Protein AF-A0AA88H9R5-F1 (afdb_monomer_lite)

Organism: Artemia franciscana (NCBI:txid6661)

pLDDT: mean 78.96, std 13.92, range [44.75, 95.44]

Foldseek 3Di:
DVCLLVLLLVQQVVQVVVVAAQDDPPPADAPDPPQRQGGAAQDSQLLCLQQVLVLVLVVQVWAADDDSVVSVVVSVVSSVVSLVVCVNNSRYDPVNNVRSNVVNVVCNVVVNVVVVVVLVCLQEPPCNLVVLVVVLVVSLVPHDPSQDPVRSVVSNLVSVVVSVVSVVNSVCVVVVVDDDDPDDDHDYDDDDDPVRVVVVVVVVVVVVVVSVVVVVVVVVVVVVVVPD

Secondary structure (DSSP, 8-state):
-HHHHHHHHHHHHHHHHH-PPPPPSSSS--S--TTTTS--SS-HHHHHHHHHHHHHHHHHHTTEES-HHHHHHHHHHHHHHHHHHHHHTTSS-HHHHHHHHHHHHHHHHHHHHHHHHHHHHHHH-TTHHHHHHHHHHHHHHT--TTS-HHHHHHHHHHHHHHHHHHHHHHHHHHTTSS---SSPSPEE-PPPPHHHHHHHHHHHHHHHHHHHHHHHHHHHHHHHHHT-

Structure (mmCIF, N/CA/C/O backbone):
data_AF-A0AA88H9R5-F1
#
_entry.id   AF-A0AA88H9R5-F1
#
loop_
_atom_site.group_PDB
_atom_site.id
_atom_site.type_symbol
_atom_site.label_atom_id
_atom_site.label_alt_id
_atom_site.label_comp_id
_atom_site.label_asym_id
_atom_site.label_entity_id
_atom_site.label_seq_id
_atom_site.pdbx_PDB_ins_code
_atom_site.Cartn_x
_atom_site.Cartn_y
_atom_site.Cartn_z
_atom_site.occupancy
_atom_site.B_iso_or_equiv
_atom_site.auth_seq_id
_atom_site.auth_comp_id
_atom_site.auth_asym_id
_atom_site.auth_atom_id
_atom_site.pdbx_PDB_model_num
ATOM 1 N N . MET A 1 1 ? -2.870 -3.604 3.616 1.00 53.91 1 MET A N 1
ATOM 2 C CA . MET A 1 1 ? -1.791 -2.673 3.191 1.00 53.91 1 MET A CA 1
ATOM 3 C C . MET A 1 1 ? -0.405 -3.309 3.239 1.00 53.91 1 MET A C 1
ATOM 5 O O . MET A 1 1 ? 0.387 -3.060 2.340 1.00 53.91 1 MET A O 1
ATOM 9 N N . LEU A 1 2 ? -0.148 -4.200 4.202 1.00 57.03 2 LEU A N 1
ATOM 10 C CA . LEU A 1 2 ? 1.095 -4.972 4.304 1.00 57.03 2 LEU A CA 1
ATOM 11 C C . LEU A 1 2 ? 1.447 -5.772 3.030 1.00 57.03 2 LEU A C 1
ATOM 13 O O . LEU A 1 2 ? 2.602 -5.803 2.626 1.00 57.03 2 LEU A O 1
ATOM 17 N N . ASN A 1 3 ? 0.442 -6.330 2.339 1.00 57.81 3 ASN A N 1
ATOM 18 C CA . ASN A 1 3 ? 0.616 -7.027 1.054 1.00 57.81 3 ASN A CA 1
ATOM 19 C C . ASN A 1 3 ? 1.252 -6.179 -0.047 1.00 57.81 3 ASN A C 1
ATOM 21 O O . ASN A 1 3 ? 2.003 -6.699 -0.866 1.00 57.81 3 ASN A O 1
ATOM 25 N N . ILE A 1 4 ? 0.951 -4.880 -0.071 1.00 58.91 4 ILE A N 1
ATOM 26 C CA . ILE A 1 4 ? 1.512 -3.976 -1.073 1.00 58.91 4 ILE A CA 1
ATOM 27 C C . ILE A 1 4 ? 2.992 -3.780 -0.765 1.00 58.91 4 ILE A C 1
ATOM 29 O O . ILE A 1 4 ? 3.808 -4.000 -1.644 1.00 58.91 4 ILE A O 1
ATOM 33 N N . GLN A 1 5 ? 3.331 -3.470 0.490 1.00 60.00 5 GLN A N 1
ATOM 34 C CA . GLN A 1 5 ? 4.709 -3.248 0.933 1.00 60.00 5 GLN A CA 1
ATOM 35 C C . GLN A 1 5 ? 5.587 -4.501 0.770 1.00 60.00 5 GLN A C 1
ATOM 37 O O . GLN A 1 5 ? 6.689 -4.421 0.229 1.00 60.00 5 GLN A O 1
ATOM 42 N N . LEU A 1 6 ? 5.086 -5.672 1.175 1.00 61.59 6 LEU A N 1
ATOM 43 C CA . LEU A 1 6 ? 5.781 -6.950 1.001 1.00 61.59 6 LEU A CA 1
ATOM 44 C C . LEU A 1 6 ? 5.906 -7.327 -0.480 1.00 61.59 6 LEU A C 1
ATOM 46 O O . LEU A 1 6 ? 6.990 -7.693 -0.926 1.00 61.59 6 LEU A O 1
ATOM 50 N N . GLY A 1 7 ? 4.828 -7.194 -1.256 1.00 57.94 7 GLY A N 1
ATOM 51 C CA . GLY A 1 7 ? 4.810 -7.531 -2.678 1.00 57.94 7 GLY A CA 1
ATOM 52 C C . GLY A 1 7 ? 5.704 -6.623 -3.523 1.00 57.94 7 GLY A C 1
ATOM 53 O O . GLY A 1 7 ? 6.415 -7.114 -4.399 1.00 57.94 7 GLY A O 1
ATOM 54 N N . THR A 1 8 ? 5.730 -5.314 -3.255 1.00 61.25 8 THR A N 1
ATOM 55 C CA . THR A 1 8 ? 6.618 -4.383 -3.962 1.00 61.25 8 THR A CA 1
ATOM 56 C C . THR A 1 8 ? 8.073 -4.646 -3.629 1.00 61.25 8 THR A C 1
ATOM 58 O O . THR A 1 8 ? 8.879 -4.708 -4.550 1.00 61.25 8 THR A O 1
ATOM 61 N N . ASN A 1 9 ? 8.413 -4.853 -2.354 1.00 59.03 9 ASN A N 1
ATOM 62 C CA . ASN A 1 9 ? 9.798 -5.096 -1.954 1.00 59.03 9 ASN A CA 1
ATOM 63 C C . ASN A 1 9 ? 10.295 -6.450 -2.459 1.00 59.03 9 ASN A C 1
ATOM 65 O O . ASN A 1 9 ? 11.361 -6.513 -3.059 1.00 59.03 9 ASN A O 1
ATOM 69 N N . PHE A 1 10 ? 9.489 -7.507 -2.345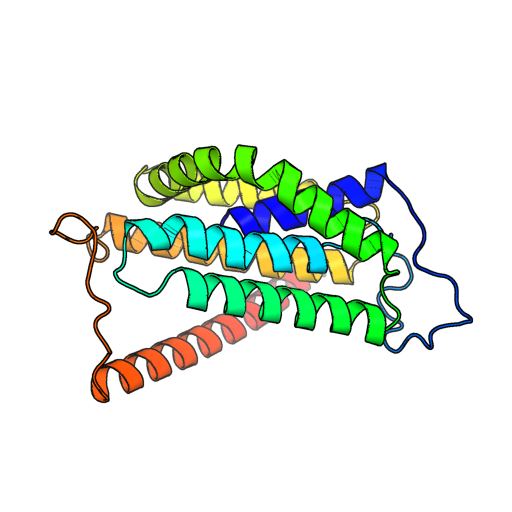 1.00 60.03 10 PHE A N 1
ATOM 70 C CA . PHE A 1 10 ? 9.831 -8.807 -2.918 1.00 60.03 10 PHE A CA 1
ATOM 71 C C . PHE A 1 10 ? 9.968 -8.745 -4.445 1.00 60.03 10 PHE A C 1
ATOM 73 O O . PHE A 1 10 ? 10.923 -9.275 -5.006 1.00 60.03 10 PHE A O 1
ATOM 80 N N . GLY A 1 11 ? 9.049 -8.056 -5.129 1.00 54.09 11 GLY A N 1
ATOM 81 C CA . GLY A 1 11 ? 9.120 -7.852 -6.574 1.00 54.09 11 GLY A CA 1
ATOM 82 C C . GLY A 1 11 ? 10.351 -7.052 -7.006 1.00 54.09 11 GLY A C 1
ATOM 83 O O . GLY A 1 11 ? 10.896 -7.332 -8.069 1.00 54.09 11 GLY A O 1
ATOM 84 N N . GLN A 1 12 ? 10.809 -6.096 -6.191 1.00 58.50 12 GLN A N 1
ATOM 85 C CA . GLN A 1 12 ? 12.049 -5.356 -6.428 1.00 58.50 12 GLN A CA 1
ATOM 86 C C . GLN A 1 12 ? 13.292 -6.221 -6.170 1.00 58.50 12 GLN A C 1
ATOM 88 O O . GLN A 1 12 ? 14.177 -6.253 -7.015 1.00 58.50 12 GLN A O 1
ATOM 93 N N . CYS A 1 13 ? 13.331 -7.015 -5.096 1.00 54.44 13 CYS A N 1
ATOM 94 C CA . CYS A 1 13 ? 14.421 -7.970 -4.867 1.00 54.44 13 CYS A CA 1
ATOM 95 C C . CYS A 1 13 ? 14.503 -9.033 -5.976 1.00 54.44 13 CYS A C 1
ATOM 97 O O . CYS A 1 13 ? 15.590 -9.429 -6.382 1.00 54.44 13 CYS A O 1
ATOM 99 N N . LEU A 1 14 ? 13.367 -9.487 -6.520 1.00 54.44 14 LEU A N 1
ATOM 100 C CA . LEU A 1 14 ? 13.375 -10.476 -7.600 1.00 54.44 14 LEU A CA 1
ATO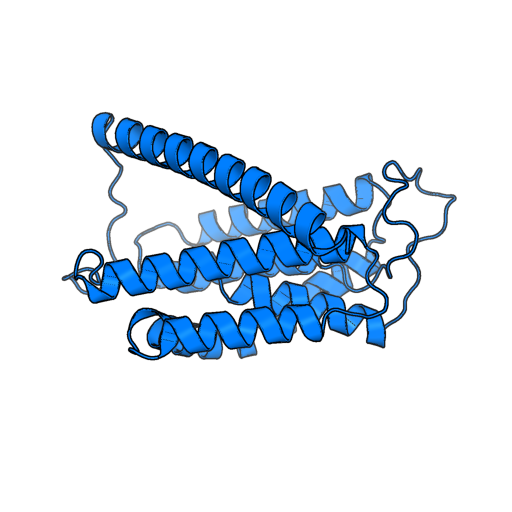M 101 C C . LEU A 1 14 ? 13.925 -9.902 -8.914 1.00 54.44 14 LEU A C 1
ATOM 103 O O . LEU A 1 14 ? 14.499 -10.648 -9.705 1.00 54.44 14 LEU A O 1
ATOM 107 N N . LYS A 1 15 ? 13.811 -8.588 -9.142 1.00 53.03 15 LYS A N 1
ATOM 108 C CA . LYS A 1 15 ? 14.464 -7.938 -10.287 1.00 53.03 15 LYS A CA 1
ATOM 109 C C . LYS A 1 15 ? 15.986 -8.041 -10.219 1.00 53.03 15 LYS A C 1
ATOM 111 O O . LYS A 1 15 ? 16.605 -8.227 -11.263 1.00 53.03 15 LYS A O 1
ATOM 116 N N . ASP A 1 16 ? 16.569 -7.988 -9.022 1.00 54.28 16 ASP A N 1
ATOM 117 C CA . ASP A 1 16 ? 18.017 -8.151 -8.824 1.00 54.28 16 ASP A CA 1
ATOM 118 C C . ASP A 1 16 ? 18.499 -9.568 -9.127 1.00 54.28 16 ASP A C 1
ATOM 120 O O . ASP A 1 16 ? 19.644 -9.756 -9.533 1.00 54.28 16 ASP A O 1
ATOM 124 N N . VAL A 1 17 ? 17.623 -10.560 -8.938 1.00 54.75 17 VAL A N 1
ATOM 125 C CA . VAL A 1 17 ? 17.898 -11.973 -9.231 1.00 54.75 17 VAL A CA 1
ATOM 126 C C . VAL A 1 17 ? 17.723 -12.268 -10.721 1.00 54.75 17 VAL A C 1
ATOM 128 O O . VAL A 1 17 ? 18.502 -13.011 -11.309 1.00 54.75 17 VAL A O 1
ATOM 131 N N . VAL A 1 18 ? 16.690 -11.692 -11.339 1.00 53.78 18 VAL A N 1
ATOM 132 C CA . VAL A 1 18 ? 16.286 -11.986 -12.722 1.00 53.78 18 VAL A CA 1
ATOM 133 C C . VAL A 1 18 ? 17.082 -11.173 -13.748 1.00 53.78 18 VAL A C 1
ATOM 135 O O . VAL A 1 18 ? 17.306 -11.656 -14.855 1.00 53.78 18 VAL A O 1
ATOM 138 N N . GLN A 1 19 ? 17.492 -9.948 -13.405 1.00 58.00 19 GLN A N 1
ATOM 139 C CA . GLN A 1 19 ? 18.377 -9.068 -14.186 1.00 58.00 19 GLN A CA 1
ATOM 140 C C . GLN A 1 19 ? 18.008 -8.889 -15.670 1.00 58.00 19 GLN A C 1
ATOM 142 O O . GLN A 1 19 ? 18.858 -8.610 -16.518 1.00 58.00 19 GLN A O 1
ATOM 147 N N . LEU A 1 20 ? 16.727 -9.031 -16.022 1.00 49.31 20 LEU A N 1
ATOM 148 C CA . LEU A 1 20 ? 16.307 -8.920 -17.416 1.00 49.31 20 LEU A CA 1
ATOM 149 C C . LEU A 1 20 ? 16.229 -7.448 -17.849 1.00 49.31 20 LEU A C 1
ATOM 151 O O . LEU A 1 20 ? 15.538 -6.643 -17.204 1.00 49.31 20 LEU A O 1
ATOM 155 N N . PRO A 1 21 ? 16.896 -7.078 -18.958 1.00 52.62 21 PRO A N 1
ATOM 156 C CA . PRO A 1 21 ? 16.873 -5.715 -19.462 1.00 52.62 21 PRO A CA 1
ATOM 157 C C . PRO A 1 21 ? 15.481 -5.363 -20.003 1.00 52.62 21 PRO A C 1
ATOM 159 O O . PRO A 1 21 ? 14.812 -6.188 -20.625 1.00 52.62 21 PRO A O 1
ATOM 162 N N . ARG A 1 22 ? 15.047 -4.111 -19.804 1.00 60.44 22 ARG A N 1
ATOM 163 C CA . ARG A 1 22 ? 13.788 -3.590 -20.370 1.00 60.44 22 ARG A CA 1
ATOM 164 C C . ARG A 1 22 ? 13.760 -3.718 -21.905 1.00 60.44 22 ARG A C 1
ATOM 166 O O . ARG A 1 22 ? 14.820 -3.629 -22.535 1.00 60.44 22 ARG A O 1
ATOM 173 N N . PRO A 1 23 ? 12.573 -3.857 -22.534 1.00 52.59 23 PRO A N 1
ATOM 174 C CA . PRO A 1 23 ? 12.445 -4.016 -23.986 1.00 52.59 23 PRO A CA 1
ATOM 175 C C . PRO A 1 23 ? 13.204 -2.928 -24.758 1.00 52.59 23 PRO A C 1
ATOM 177 O O . PRO A 1 23 ? 13.100 -1.740 -24.445 1.00 52.59 23 PRO A O 1
ATOM 180 N N . ARG A 1 24 ? 13.996 -3.338 -25.757 1.00 45.56 24 ARG A N 1
ATOM 181 C CA . ARG A 1 24 ? 14.884 -2.456 -26.534 1.00 45.56 24 ARG A CA 1
ATOM 182 C C . ARG A 1 24 ? 14.075 -1.430 -27.341 1.00 45.56 24 ARG A C 1
ATOM 184 O O . ARG A 1 24 ? 13.061 -1.772 -27.941 1.00 45.56 24 ARG A O 1
ATOM 191 N N . CYS A 1 25 ? 14.548 -0.185 -27.391 1.00 47.12 25 CYS A N 1
ATOM 192 C CA . CYS A 1 25 ? 14.138 0.753 -28.441 1.00 47.12 25 CYS A CA 1
ATOM 193 C C . CYS A 1 25 ? 15.065 0.563 -29.648 1.00 47.12 25 CYS A C 1
ATOM 195 O O . CYS A 1 25 ? 16.279 0.563 -29.423 1.00 47.12 25 CYS A O 1
ATOM 197 N N . PRO A 1 26 ? 14.549 0.429 -30.890 1.00 48.56 26 PRO A N 1
ATOM 198 C CA . PRO A 1 26 ? 13.145 0.532 -31.345 1.00 48.56 26 PRO A CA 1
ATOM 199 C C . PRO A 1 26 ? 12.424 -0.840 -31.383 1.00 48.56 26 PRO A C 1
ATOM 201 O O . PRO A 1 26 ? 13.060 -1.819 -31.778 1.00 48.56 26 PRO A O 1
ATOM 204 N N . PRO A 1 27 ? 11.155 -0.956 -30.900 1.00 49.94 27 PRO A N 1
ATOM 205 C CA . PRO A 1 27 ? 9.928 -0.524 -31.610 1.00 49.94 27 PRO A CA 1
ATOM 206 C C . PRO A 1 27 ? 8.860 0.238 -30.771 1.00 49.94 27 PRO A C 1
ATOM 208 O O . PRO A 1 27 ? 7.794 0.548 -31.294 1.00 49.94 27 PRO A O 1
ATOM 211 N N . ALA A 1 28 ? 9.113 0.578 -29.500 1.00 53.78 28 ALA A N 1
ATOM 212 C CA . ALA A 1 28 ? 8.232 1.434 -28.685 1.00 53.78 28 ALA A CA 1
ATOM 213 C C . ALA A 1 28 ? 8.951 2.742 -28.316 1.00 53.78 28 ALA A C 1
ATOM 215 O O . ALA A 1 28 ? 10.074 2.703 -27.811 1.00 53.78 28 ALA A O 1
ATOM 216 N N . ALA A 1 29 ? 8.339 3.902 -28.570 1.00 54.16 29 ALA A N 1
ATOM 217 C CA . ALA A 1 29 ? 8.897 5.190 -28.159 1.00 54.16 29 ALA A CA 1
ATOM 218 C C . ALA A 1 29 ? 8.763 5.349 -26.633 1.00 54.16 29 ALA A C 1
ATOM 220 O O . ALA A 1 29 ? 7.655 5.401 -26.104 1.00 54.16 29 ALA A O 1
ATOM 221 N N . ARG A 1 30 ? 9.890 5.405 -25.913 1.00 56.91 30 ARG A N 1
ATOM 222 C CA . ARG A 1 30 ? 9.902 5.574 -24.450 1.00 56.91 30 ARG A CA 1
ATOM 223 C C . ARG A 1 30 ? 9.560 7.013 -24.082 1.00 56.91 30 ARG A C 1
ATOM 225 O O . ARG A 1 30 ? 10.316 7.932 -24.394 1.00 56.91 30 ARG A O 1
ATOM 232 N N . LEU A 1 31 ? 8.451 7.189 -23.373 1.00 56.41 31 LEU A N 1
ATOM 233 C CA . LEU A 1 31 ? 7.983 8.504 -22.924 1.00 56.41 31 LEU A CA 1
ATOM 234 C C . LEU A 1 31 ? 8.630 8.949 -21.599 1.00 56.41 31 LEU A C 1
ATOM 236 O O . LEU A 1 31 ? 8.702 10.146 -21.336 1.00 56.41 31 LEU A O 1
ATOM 240 N N . LEU A 1 32 ? 9.157 8.018 -20.788 1.00 52.91 32 LEU A N 1
ATOM 241 C CA . LEU A 1 32 ? 9.781 8.311 -19.492 1.00 52.91 32 LEU A CA 1
ATOM 242 C C . LEU A 1 32 ? 11.284 7.970 -19.510 1.00 52.91 32 LEU A C 1
ATOM 244 O O . LEU A 1 32 ? 11.669 6.803 -19.514 1.00 52.91 32 LEU A O 1
ATOM 248 N N . LYS A 1 33 ? 12.146 8.997 -19.543 1.00 52.84 33 LYS A N 1
ATOM 249 C CA . LYS A 1 33 ? 13.615 8.849 -19.649 1.00 52.84 33 LYS A CA 1
ATOM 250 C C . LYS A 1 33 ? 14.331 8.614 -18.309 1.00 52.84 33 LYS A C 1
ATOM 252 O O . LYS A 1 33 ? 15.493 8.236 -18.311 1.00 52.84 33 LYS A O 1
ATOM 257 N N . THR A 1 34 ? 13.668 8.828 -17.175 1.00 49.44 34 THR A N 1
ATOM 258 C CA . THR A 1 34 ? 14.288 8.846 -15.834 1.00 49.44 34 THR A CA 1
ATOM 259 C C . THR A 1 34 ? 14.443 7.475 -15.166 1.00 49.44 34 THR A C 1
ATOM 261 O O . THR A 1 34 ? 15.068 7.391 -14.119 1.00 49.44 34 THR A O 1
ATOM 264 N N . GLN A 1 35 ? 13.905 6.398 -15.749 1.00 50.88 35 GLN A N 1
ATOM 265 C CA . GLN A 1 35 ? 13.921 5.038 -15.170 1.00 50.88 35 GLN A CA 1
ATOM 266 C C . GLN A 1 35 ? 14.657 4.015 -16.061 1.00 50.88 35 GLN A C 1
ATOM 268 O O . GLN A 1 35 ? 14.315 2.833 -16.091 1.00 50.88 35 GLN A O 1
ATOM 273 N N . VAL A 1 36 ? 15.633 4.478 -16.847 1.00 50.94 36 VAL A N 1
ATOM 274 C CA . VAL A 1 36 ? 16.294 3.696 -17.912 1.00 50.94 36 VAL A CA 1
ATOM 275 C C . VAL A 1 36 ? 17.194 2.575 -17.378 1.00 50.94 36 VAL A C 1
ATOM 277 O O . VAL A 1 36 ? 17.389 1.590 -18.087 1.00 50.94 36 VAL A O 1
ATOM 280 N N . GLU A 1 37 ? 17.689 2.692 -16.147 1.00 51.03 37 GLU A N 1
ATOM 281 C CA . GLU A 1 37 ? 18.697 1.780 -15.583 1.00 51.03 37 GLU A CA 1
ATOM 282 C C . GLU A 1 37 ? 18.117 0.633 -14.737 1.00 51.03 37 GLU A C 1
ATOM 284 O O . GLU A 1 37 ? 18.846 -0.272 -14.351 1.00 51.03 37 GLU A O 1
ATOM 289 N N . GLU A 1 38 ? 16.804 0.618 -14.478 1.00 55.34 38 GLU A N 1
ATOM 290 C CA . GLU A 1 38 ? 16.176 -0.414 -13.639 1.00 55.34 38 GLU A CA 1
ATOM 291 C C . GLU A 1 38 ? 15.677 -1.605 -14.478 1.00 55.34 38 GLU A C 1
ATOM 293 O O . GLU A 1 38 ? 15.040 -1.413 -15.524 1.00 55.34 38 GLU A O 1
ATOM 298 N N . TYR A 1 39 ? 15.899 -2.835 -13.999 1.00 55.28 39 TYR A N 1
ATOM 299 C CA . TYR A 1 39 ? 15.477 -4.074 -14.667 1.00 55.28 39 TYR A CA 1
ATOM 300 C C . TYR A 1 39 ? 13.959 -4.138 -14.931 1.00 55.28 39 TYR A C 1
ATOM 302 O O . TYR A 1 39 ? 13.130 -3.591 -14.195 1.00 55.28 39 TYR A O 1
ATOM 310 N N . GLY A 1 40 ? 13.580 -4.798 -16.030 1.00 56.12 40 GLY A N 1
ATOM 311 C CA . GLY A 1 40 ? 12.206 -4.811 -16.544 1.00 56.12 40 GLY A CA 1
ATOM 312 C C . GLY A 1 40 ? 11.303 -5.893 -15.954 1.00 56.12 40 GLY A C 1
ATOM 313 O O . GLY A 1 40 ? 10.090 -5.683 -15.865 1.00 56.12 40 GLY A O 1
ATOM 314 N N . MET A 1 41 ? 11.872 -7.024 -15.531 1.00 49.16 41 MET A N 1
ATOM 315 C CA . MET A 1 41 ? 11.121 -8.204 -15.096 1.00 49.16 41 MET A CA 1
ATOM 316 C C . MET A 1 41 ? 11.443 -8.573 -13.641 1.00 49.16 41 MET A C 1
ATOM 318 O O . MET A 1 41 ? 12.622 -8.628 -13.300 1.00 49.16 41 MET A O 1
ATOM 322 N N . PRO A 1 42 ? 10.435 -8.897 -12.807 1.00 57.62 42 PRO A N 1
ATOM 323 C CA . PRO A 1 42 ? 8.990 -8.822 -13.065 1.00 57.62 42 PRO A CA 1
ATOM 324 C C . PRO A 1 42 ? 8.446 -7.384 -13.009 1.00 57.62 42 PRO A C 1
ATOM 326 O O . PRO A 1 42 ? 8.979 -6.513 -12.315 1.00 57.62 42 PRO A O 1
ATOM 329 N N . SER A 1 43 ? 7.330 -7.125 -13.700 1.00 65.50 43 SER A N 1
ATOM 330 C CA . SER A 1 43 ? 6.641 -5.841 -13.556 1.00 65.50 43 SER A CA 1
ATOM 331 C C . SER A 1 43 ? 5.994 -5.727 -12.171 1.00 65.50 43 SER A C 1
ATOM 333 O O . SER A 1 43 ? 4.954 -6.329 -11.905 1.00 65.50 43 SER A O 1
ATOM 335 N N . THR A 1 44 ? 6.575 -4.900 -11.297 1.00 71.19 44 THR A N 1
ATOM 336 C CA . THR A 1 44 ? 6.012 -4.590 -9.969 1.00 71.19 44 THR A CA 1
ATOM 337 C C . THR A 1 44 ? 4.632 -3.940 -10.065 1.00 71.19 44 THR A C 1
ATOM 339 O O . THR A 1 44 ? 3.783 -4.176 -9.213 1.00 71.19 44 THR A O 1
ATOM 342 N N . HIS A 1 45 ? 4.369 -3.182 -11.134 1.00 80.62 45 HIS A N 1
ATOM 343 C CA . HIS A 1 45 ? 3.056 -2.587 -11.386 1.00 80.62 45 HIS A CA 1
ATOM 344 C C . HIS A 1 45 ? 2.010 -3.650 -11.731 1.00 80.62 45 HIS A C 1
ATOM 346 O O . HIS A 1 45 ? 0.911 -3.592 -11.196 1.00 80.62 45 HIS A O 1
ATOM 352 N N . ALA A 1 46 ? 2.347 -4.630 -12.578 1.00 80.06 46 ALA A N 1
ATOM 353 C CA . ALA A 1 46 ? 1.439 -5.735 -12.894 1.00 80.06 46 ALA A CA 1
ATOM 354 C C . ALA A 1 46 ? 1.191 -6.628 -11.667 1.00 80.06 46 ALA A C 1
ATOM 356 O O . ALA A 1 46 ? 0.053 -7.013 -11.407 1.00 80.06 46 ALA A O 1
ATOM 357 N N . LEU A 1 47 ? 2.234 -6.884 -10.866 1.00 83.00 47 LEU A N 1
ATOM 358 C CA . LEU A 1 47 ? 2.114 -7.620 -9.609 1.00 83.00 47 LEU A CA 1
ATOM 359 C C . LEU A 1 47 ? 1.155 -6.920 -8.636 1.00 83.00 47 LEU A C 1
ATOM 361 O O . LEU A 1 47 ? 0.198 -7.538 -8.180 1.00 83.00 47 LEU A O 1
ATOM 365 N N . VAL A 1 48 ? 1.354 -5.628 -8.355 1.00 82.69 48 VAL A N 1
ATOM 366 C CA . VAL A 1 48 ? 0.462 -4.849 -7.473 1.00 82.69 48 VAL A CA 1
ATOM 367 C C . VAL A 1 48 ? -0.951 -4.747 -8.056 1.00 82.69 48 VAL A C 1
ATOM 369 O O . VAL A 1 48 ? -1.932 -4.883 -7.326 1.00 82.69 48 VAL A O 1
ATOM 372 N N . ALA A 1 49 ? -1.077 -4.563 -9.373 1.00 86.12 49 ALA A N 1
ATOM 373 C CA . ALA A 1 49 ? -2.367 -4.476 -10.052 1.00 86.12 49 ALA A CA 1
ATOM 374 C C . ALA A 1 49 ? -3.189 -5.767 -9.963 1.00 86.12 49 ALA A C 1
ATOM 376 O O . ALA A 1 49 ? -4.412 -5.692 -10.021 1.00 86.12 49 ALA A O 1
ATOM 377 N N . ALA A 1 50 ? -2.542 -6.927 -9.831 1.00 86.88 50 ALA A N 1
ATOM 378 C CA . ALA A 1 50 ? -3.208 -8.207 -9.609 1.00 86.88 50 ALA A CA 1
ATOM 379 C C . ALA A 1 50 ? -3.447 -8.489 -8.114 1.00 86.88 50 ALA A C 1
ATOM 381 O O . ALA A 1 50 ? -4.548 -8.884 -7.730 1.00 86.88 50 ALA A O 1
ATOM 382 N N . THR A 1 51 ? -2.451 -8.261 -7.249 1.00 85.06 51 THR A N 1
ATOM 383 C CA . THR A 1 51 ? -2.546 -8.606 -5.820 1.00 85.06 51 THR A CA 1
ATOM 384 C C . THR A 1 51 ? -3.534 -7.735 -5.054 1.00 85.06 51 THR A C 1
ATOM 386 O O . THR A 1 51 ? -4.256 -8.260 -4.207 1.00 85.06 51 THR A O 1
ATOM 389 N N . VAL A 1 52 ? -3.617 -6.432 -5.340 1.00 87.31 52 VAL A N 1
ATOM 390 C CA . VAL A 1 52 ? -4.515 -5.504 -4.630 1.00 87.31 52 VAL A CA 1
ATOM 391 C C . VAL A 1 52 ? -5.993 -5.874 -4.794 1.00 87.31 52 VAL A C 1
ATOM 393 O O . VAL A 1 52 ? -6.630 -6.143 -3.772 1.00 87.31 52 VAL A O 1
ATOM 396 N N . PRO A 1 53 ? -6.565 -5.937 -6.014 1.00 89.38 53 PRO A N 1
ATOM 397 C CA . PRO A 1 53 ? -7.973 -6.290 -6.175 1.00 89.38 53 PRO A CA 1
ATOM 398 C C . PRO A 1 53 ? -8.276 -7.714 -5.694 1.00 89.38 53 PRO A C 1
ATOM 400 O O . PRO A 1 53 ? -9.322 -7.926 -5.087 1.00 89.38 53 PRO A O 1
ATOM 403 N N . ALA A 1 54 ? -7.356 -8.670 -5.881 1.00 88.38 54 ALA A N 1
ATOM 404 C CA . ALA A 1 54 ? -7.522 -10.035 -5.378 1.00 88.38 54 ALA A CA 1
ATOM 405 C C . ALA A 1 54 ? -7.595 -10.085 -3.842 1.00 88.38 54 ALA A C 1
ATOM 407 O O . ALA A 1 54 ? -8.472 -10.739 -3.283 1.00 88.38 54 ALA A O 1
ATOM 408 N N . THR A 1 55 ? -6.720 -9.342 -3.158 1.00 85.62 55 THR A N 1
ATOM 409 C CA . THR A 1 55 ? -6.706 -9.243 -1.691 1.00 85.62 55 THR A CA 1
ATOM 410 C C . THR A 1 55 ? -7.979 -8.576 -1.165 1.00 85.62 55 THR A C 1
ATOM 412 O O . THR A 1 55 ? -8.565 -9.046 -0.192 1.00 85.62 55 THR A O 1
ATOM 415 N N . ILE A 1 56 ? -8.431 -7.493 -1.812 1.00 88.38 56 ILE A N 1
ATOM 416 C CA . ILE A 1 56 ? -9.678 -6.808 -1.442 1.00 88.38 56 ILE A CA 1
ATOM 417 C C . ILE A 1 56 ? -10.857 -7.769 -1.578 1.00 88.38 56 ILE A C 1
ATOM 419 O O . ILE A 1 56 ? -11.636 -7.905 -0.637 1.00 88.38 56 ILE A O 1
ATOM 423 N N . LEU A 1 57 ? -10.973 -8.458 -2.715 1.00 90.44 57 LEU A N 1
ATOM 424 C CA . LEU A 1 57 ? -12.045 -9.417 -2.964 1.00 90.44 57 LEU A CA 1
ATOM 425 C C . LEU A 1 57 ? -12.043 -10.535 -1.914 1.00 90.44 57 LEU A C 1
ATOM 427 O O . LEU A 1 57 ? -13.081 -10.810 -1.320 1.00 90.44 57 LEU A O 1
ATOM 431 N N . PHE A 1 58 ? -10.876 -11.115 -1.618 1.00 88.75 58 PHE A N 1
ATOM 432 C CA . PHE A 1 58 ? -10.733 -12.175 -0.620 1.00 88.75 58 PHE A CA 1
ATOM 433 C C . PHE A 1 58 ? -11.217 -11.725 0.769 1.00 88.75 58 PHE A C 1
ATOM 435 O O . PHE A 1 58 ? -12.128 -12.337 1.323 1.00 88.75 58 PHE A O 1
ATOM 442 N N . PHE A 1 59 ? -10.712 -10.602 1.294 1.00 86.12 59 PHE A N 1
ATOM 443 C CA . PHE A 1 59 ? -11.047 -10.146 2.652 1.00 86.12 59 PHE A CA 1
ATOM 444 C C . PHE A 1 59 ? -12.436 -9.527 2.814 1.00 86.12 59 PHE A C 1
ATOM 446 O O . PHE A 1 59 ? -12.908 -9.390 3.946 1.00 86.12 59 PHE A O 1
ATOM 453 N N . THR A 1 60 ? -13.085 -9.130 1.719 1.00 88.25 60 THR A N 1
ATOM 454 C CA . THR A 1 60 ? -14.426 -8.529 1.765 1.00 88.25 60 THR A CA 1
ATOM 455 C C . THR A 1 60 ? -15.533 -9.515 1.407 1.00 88.25 60 THR A C 1
ATOM 457 O O . THR A 1 60 ? -16.637 -9.350 1.915 1.00 88.25 60 THR A O 1
ATOM 460 N N . SER A 1 61 ? -15.255 -10.550 0.606 1.00 87.69 61 SER A N 1
ATOM 461 C CA . SER A 1 61 ? -16.262 -11.510 0.115 1.00 87.69 61 SER A CA 1
ATOM 462 C C . SER A 1 61 ? -17.047 -12.222 1.221 1.00 87.69 61 SER A C 1
ATOM 464 O O . SER A 1 61 ? -18.243 -12.443 1.072 1.00 87.69 61 SER A O 1
ATOM 466 N N . HIS A 1 62 ? -16.393 -12.533 2.343 1.00 85.00 62 HIS A N 1
ATOM 467 C CA . HIS A 1 62 ? -17.022 -13.170 3.505 1.00 85.00 62 HIS A CA 1
ATOM 468 C C . HIS A 1 62 ? -17.471 -12.176 4.586 1.00 85.00 62 HIS A C 1
ATOM 470 O O . HIS A 1 62 ? -18.094 -12.581 5.562 1.00 85.00 62 HIS A O 1
ATOM 476 N N . ARG A 1 63 ? -17.145 -10.882 4.442 1.00 84.81 63 ARG A N 1
ATOM 477 C CA . ARG A 1 63 ? -17.427 -9.850 5.455 1.00 84.81 63 ARG A CA 1
ATOM 478 C C . ARG A 1 63 ? -18.537 -8.886 5.075 1.00 84.81 63 ARG A C 1
ATOM 480 O O . ARG A 1 63 ? -19.155 -8.334 5.976 1.00 84.81 63 ARG A O 1
ATOM 487 N N . TYR A 1 64 ? -18.783 -8.668 3.788 1.00 87.38 64 TYR A N 1
ATOM 488 C CA . TYR A 1 64 ? -19.771 -7.704 3.315 1.00 87.38 64 TYR A CA 1
ATOM 489 C C . TYR A 1 64 ? -20.704 -8.318 2.282 1.00 87.38 64 TYR A C 1
ATOM 491 O O . TYR A 1 64 ? -20.278 -9.076 1.412 1.00 87.38 64 TYR A O 1
ATOM 499 N N . GLU A 1 65 ? -21.971 -7.927 2.334 1.00 88.12 65 GLU A N 1
ATOM 500 C CA . GLU A 1 65 ? -22.968 -8.343 1.353 1.00 88.12 65 GLU A CA 1
ATOM 501 C C . GLU A 1 65 ? -22.850 -7.504 0.075 1.00 88.12 65 GLU A C 1
ATOM 503 O O . GLU A 1 65 ? -23.258 -6.343 0.020 1.00 88.12 65 GLU A O 1
ATOM 508 N N . TYR A 1 66 ? -22.281 -8.088 -0.980 1.00 88.88 66 TYR A N 1
ATOM 509 C CA . TYR A 1 66 ? -22.277 -7.504 -2.320 1.00 88.88 66 TYR A CA 1
ATOM 510 C C . TYR A 1 66 ? -22.155 -8.580 -3.404 1.00 88.88 66 TYR A C 1
ATOM 512 O O . TYR A 1 66 ? -21.853 -9.747 -3.156 1.00 88.88 66 TYR A O 1
ATOM 520 N N . ARG A 1 67 ? -22.392 -8.183 -4.658 1.00 91.38 67 ARG A N 1
ATOM 521 C CA . ARG A 1 67 ? -22.281 -9.079 -5.817 1.00 91.38 67 ARG A CA 1
ATOM 522 C C . ARG A 1 67 ? -20.807 -9.350 -6.132 1.00 91.38 67 ARG A C 1
ATOM 524 O O . ARG A 1 67 ? -20.189 -8.591 -6.876 1.00 91.38 67 ARG A O 1
ATOM 531 N N . VAL A 1 68 ? -20.261 -10.442 -5.596 1.00 91.06 68 VAL A N 1
ATOM 532 C CA . VAL A 1 68 ? -18.843 -10.841 -5.738 1.00 91.06 68 VAL A CA 1
ATOM 533 C C . VAL A 1 68 ? -18.372 -10.842 -7.197 1.00 91.06 68 VAL A C 1
ATOM 535 O O . VAL A 1 68 ? -17.286 -10.351 -7.497 1.00 91.06 68 VAL A O 1
ATOM 538 N N . TRP A 1 69 ? -19.207 -11.308 -8.131 1.00 92.12 69 TRP A N 1
ATOM 539 C CA . TRP A 1 69 ? -18.864 -11.325 -9.557 1.00 92.12 69 TRP A CA 1
ATOM 540 C C . TRP A 1 69 ? -18.636 -9.919 -10.138 1.00 92.12 69 TRP A C 1
ATOM 542 O O . TRP A 1 69 ? -17.763 -9.745 -10.984 1.00 92.12 69 TRP A O 1
ATOM 552 N N . VAL A 1 70 ? -19.371 -8.901 -9.667 1.00 92.81 70 VAL A N 1
ATOM 553 C CA . VAL A 1 70 ? -19.195 -7.509 -10.115 1.00 92.81 70 VAL A CA 1
ATOM 554 C C . VAL A 1 70 ? -17.833 -6.998 -9.662 1.00 92.81 70 VAL A C 1
ATOM 556 O O . VAL A 1 70 ? -17.083 -6.446 -10.463 1.00 92.81 70 VAL A O 1
ATOM 559 N N . ALA A 1 71 ? -17.482 -7.232 -8.395 1.00 91.31 71 ALA A N 1
ATOM 560 C CA . ALA A 1 71 ? -16.180 -6.851 -7.856 1.00 91.31 71 ALA A CA 1
ATOM 561 C C . ALA A 1 71 ? -15.027 -7.572 -8.572 1.00 91.31 71 ALA A C 1
ATOM 563 O O . ALA A 1 71 ? -13.999 -6.959 -8.848 1.00 91.31 71 ALA A O 1
ATOM 564 N N . PHE A 1 72 ? -15.216 -8.842 -8.939 1.00 92.88 72 PHE A N 1
ATOM 565 C CA . PHE A 1 72 ? -14.249 -9.600 -9.731 1.00 92.88 72 PHE A CA 1
ATOM 566 C C . PHE A 1 72 ? -14.023 -8.981 -11.120 1.00 92.88 72 PHE A C 1
ATOM 568 O O . PHE A 1 72 ? -12.878 -8.748 -11.507 1.00 92.88 72 PHE A O 1
ATOM 575 N N . VAL A 1 73 ? -15.095 -8.636 -11.845 1.00 94.94 73 VAL A N 1
ATOM 576 C CA . VAL A 1 73 ? -14.998 -7.966 -13.156 1.00 94.94 73 VAL A CA 1
ATOM 577 C C . VAL A 1 73 ? -14.303 -6.608 -13.033 1.00 94.94 73 VAL A C 1
ATOM 579 O O . VAL A 1 73 ? -13.413 -6.304 -13.827 1.00 94.94 73 VAL A O 1
ATOM 582 N N . ILE A 1 74 ? -14.647 -5.812 -12.016 1.00 94.06 74 ILE A N 1
ATOM 583 C CA . ILE A 1 74 ? -13.978 -4.531 -11.739 1.00 94.06 74 ILE A CA 1
ATOM 584 C C . ILE A 1 74 ? -12.482 -4.748 -11.473 1.00 94.06 74 ILE A C 1
ATOM 586 O O . ILE A 1 74 ? -11.655 -4.015 -12.012 1.00 94.06 74 ILE A O 1
ATOM 590 N N . GLY A 1 75 ? -12.123 -5.772 -10.695 1.00 92.50 75 GLY A N 1
ATOM 591 C CA . GLY A 1 75 ? -10.732 -6.133 -10.422 1.00 92.50 75 GLY A CA 1
ATOM 592 C C . GLY A 1 75 ? -9.947 -6.499 -11.686 1.00 92.50 75 GLY A C 1
ATOM 593 O O . GLY A 1 75 ? -8.813 -6.050 -11.856 1.00 92.50 75 GLY A O 1
ATOM 594 N N . ILE A 1 76 ? -10.561 -7.245 -12.610 1.00 92.50 76 ILE A N 1
ATOM 595 C CA . ILE A 1 76 ? -9.958 -7.564 -13.914 1.00 92.50 76 ILE A CA 1
ATOM 596 C C . ILE A 1 76 ? -9.757 -6.297 -14.747 1.00 92.50 76 ILE A C 1
ATOM 598 O O . ILE A 1 76 ? -8.668 -6.089 -15.279 1.00 92.50 76 ILE A O 1
ATOM 602 N N . LEU A 1 77 ? -10.775 -5.438 -14.848 1.00 93.88 77 LEU A N 1
ATOM 603 C CA . LEU A 1 77 ? -10.693 -4.191 -15.615 1.00 93.88 77 LEU A CA 1
ATOM 604 C C . LEU A 1 77 ? -9.611 -3.256 -15.061 1.00 93.88 77 LEU A C 1
ATOM 606 O O . LEU A 1 77 ? -8.835 -2.690 -15.831 1.00 93.88 77 LEU A O 1
ATOM 610 N N . TRP A 1 78 ? -9.509 -3.149 -13.735 1.00 91.88 78 TRP A N 1
ATOM 611 C CA . TRP A 1 78 ? -8.441 -2.422 -13.051 1.00 91.88 78 TRP A CA 1
ATOM 612 C C . TRP A 1 78 ? -7.062 -2.969 -13.432 1.00 91.88 78 TRP A C 1
ATOM 614 O O . TRP A 1 78 ? -6.185 -2.216 -13.862 1.00 91.88 78 TRP A O 1
ATOM 624 N N . CYS A 1 79 ? -6.871 -4.287 -13.304 1.00 91.25 79 CYS A N 1
ATOM 625 C CA . CYS A 1 79 ? -5.604 -4.939 -13.622 1.00 91.25 79 CYS A CA 1
ATOM 626 C C . CYS A 1 79 ? -5.220 -4.720 -15.092 1.00 91.25 79 CYS A C 1
ATOM 628 O O . CYS A 1 79 ? -4.087 -4.332 -15.392 1.00 91.25 79 CYS A O 1
ATOM 630 N N . PHE A 1 80 ? -6.186 -4.879 -15.997 1.00 91.06 80 PHE A N 1
ATOM 631 C CA . PHE A 1 80 ? -6.013 -4.669 -17.428 1.00 91.06 80 PHE A CA 1
ATOM 632 C C . PHE A 1 80 ? -5.603 -3.227 -17.760 1.00 91.06 80 PHE A C 1
ATOM 634 O O . PHE A 1 80 ? -4.625 -3.029 -18.480 1.00 91.06 80 PHE A O 1
ATOM 641 N N . MET A 1 81 ? -6.281 -2.221 -17.197 1.00 90.75 81 MET A N 1
ATOM 642 C CA . MET A 1 81 ? -5.954 -0.805 -17.412 1.00 90.75 81 MET A CA 1
ATOM 643 C C . MET A 1 81 ? -4.536 -0.456 -16.952 1.00 90.75 81 MET A C 1
ATOM 645 O O . MET A 1 81 ? -3.794 0.208 -17.682 1.00 90.75 81 MET A O 1
ATOM 649 N N . ILE A 1 82 ? -4.111 -0.948 -15.783 1.00 88.31 82 ILE A N 1
ATOM 650 C CA . ILE A 1 82 ? -2.741 -0.715 -15.309 1.00 88.31 82 ILE A CA 1
ATOM 651 C C . ILE A 1 82 ? -1.732 -1.414 -16.219 1.00 88.31 82 ILE A C 1
ATOM 653 O O . ILE A 1 82 ? -0.761 -0.782 -16.634 1.00 88.31 82 ILE A O 1
ATOM 657 N N . CYS A 1 83 ? -1.951 -2.677 -16.584 1.00 87.94 83 CYS A N 1
ATOM 658 C CA . CYS A 1 83 ? -1.044 -3.404 -17.474 1.00 87.94 83 CYS A CA 1
ATOM 659 C C . CYS A 1 83 ? -0.912 -2.721 -18.843 1.00 87.94 83 CYS A C 1
ATOM 661 O O . CYS A 1 83 ? 0.204 -2.539 -19.337 1.00 87.94 83 CYS A O 1
ATOM 663 N N . LEU A 1 84 ? -2.029 -2.260 -19.414 1.00 87.56 84 LEU A N 1
ATOM 664 C CA . LEU A 1 84 ? -2.046 -1.533 -20.679 1.00 87.56 84 LEU A CA 1
ATOM 665 C C . LEU A 1 84 ? -1.247 -0.229 -20.592 1.00 87.56 84 LEU A C 1
ATOM 667 O O . LEU A 1 84 ? -0.482 0.067 -21.505 1.00 87.56 84 LEU A O 1
ATOM 671 N N . SER A 1 85 ? -1.332 0.503 -19.475 1.00 86.12 85 SER A N 1
ATOM 672 C CA . SER A 1 85 ? -0.539 1.724 -19.268 1.00 86.12 85 SER A CA 1
ATOM 673 C C . SER A 1 85 ? 0.974 1.467 -19.338 1.00 86.12 85 SER A C 1
ATOM 675 O O . SER A 1 85 ? 1.721 2.275 -19.890 1.00 86.12 85 SER A O 1
ATOM 677 N N . ARG A 1 86 ? 1.442 0.311 -18.840 1.00 82.31 86 ARG A N 1
ATOM 678 C CA . ARG A 1 86 ? 2.869 -0.054 -18.824 1.00 82.31 86 ARG A CA 1
ATOM 679 C C . ARG A 1 86 ? 3.394 -0.413 -20.209 1.00 82.31 86 ARG A C 1
ATOM 681 O O . ARG A 1 86 ? 4.531 -0.060 -20.529 1.00 82.31 86 ARG A O 1
ATOM 688 N N . ILE A 1 87 ? 2.560 -1.078 -21.006 1.00 82.38 87 ILE A N 1
ATOM 689 C CA . ILE A 1 87 ? 2.841 -1.392 -22.410 1.00 82.38 87 ILE A CA 1
ATOM 690 C C . ILE A 1 87 ? 2.822 -0.100 -23.236 1.00 82.38 87 ILE A C 1
ATOM 692 O O . ILE A 1 87 ? 3.764 0.165 -23.977 1.00 82.38 87 ILE A O 1
ATOM 696 N N . TYR A 1 88 ? 1.800 0.741 -23.047 1.00 81.69 88 TYR A N 1
ATOM 697 C CA . TYR A 1 88 ? 1.632 2.012 -23.755 1.00 81.69 88 TYR A CA 1
ATOM 698 C C . TYR A 1 88 ? 2.808 2.972 -23.535 1.00 81.69 88 TYR A C 1
ATOM 700 O O . TYR A 1 88 ? 3.302 3.575 -24.481 1.00 81.69 88 TYR A O 1
ATOM 708 N N . MET A 1 89 ? 3.316 3.074 -22.303 1.00 75.62 89 MET A N 1
ATOM 709 C CA . MET A 1 89 ? 4.491 3.900 -21.992 1.00 75.62 89 MET A CA 1
ATOM 710 C C . MET A 1 89 ? 5.820 3.308 -22.507 1.00 75.62 89 MET A C 1
ATOM 712 O O . MET A 1 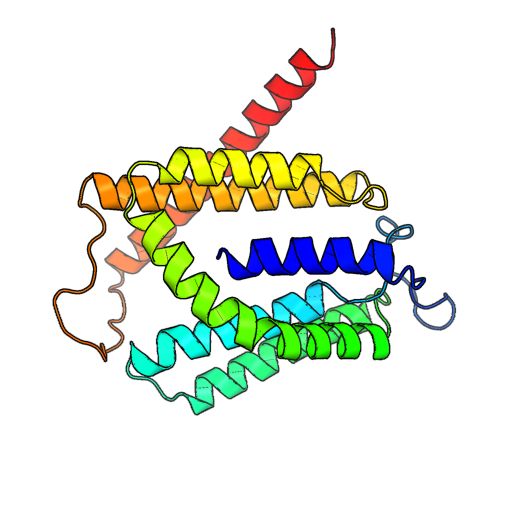89 ? 6.868 3.935 -22.337 1.00 75.62 89 MET A O 1
ATOM 716 N N . GLY A 1 90 ? 5.806 2.104 -23.093 1.00 69.75 90 GLY A N 1
ATOM 717 C CA . GLY A 1 90 ? 7.001 1.404 -23.573 1.00 69.75 90 GLY A CA 1
ATOM 718 C C . GLY A 1 90 ? 7.935 0.939 -22.451 1.00 69.75 90 GLY A C 1
ATOM 719 O O . GLY A 1 90 ? 9.121 0.719 -22.692 1.00 69.75 90 GLY A O 1
ATOM 720 N N . MET A 1 91 ? 7.426 0.826 -21.218 1.00 71.12 91 MET A N 1
ATOM 721 C CA . MET A 1 91 ? 8.235 0.543 -20.025 1.00 71.12 91 MET A CA 1
ATOM 722 C C . MET A 1 91 ? 8.403 -0.954 -19.751 1.00 71.12 91 MET A C 1
ATOM 724 O O . MET A 1 91 ? 9.364 -1.333 -19.079 1.00 71.12 91 MET A O 1
ATOM 728 N N . HIS A 1 92 ? 7.474 -1.783 -20.233 1.00 76.50 92 HIS A N 1
ATOM 729 C CA . HIS A 1 92 ? 7.456 -3.232 -20.037 1.00 76.50 92 HIS A CA 1
ATOM 730 C C . HIS A 1 92 ? 6.977 -3.947 -21.302 1.00 76.50 92 HIS A C 1
ATOM 732 O O . HIS A 1 92 ? 6.101 -3.450 -22.012 1.00 76.50 92 HIS A O 1
ATOM 738 N N . SER A 1 93 ? 7.545 -5.119 -21.570 1.00 79.44 93 SER A N 1
ATOM 739 C CA . SER A 1 93 ? 7.060 -6.041 -22.593 1.00 79.44 93 SER A CA 1
ATOM 740 C C . SER A 1 93 ? 5.817 -6.798 -22.100 1.00 79.44 93 SER A C 1
ATOM 742 O O . SER A 1 93 ? 5.525 -6.826 -20.902 1.00 79.44 93 SER A O 1
ATOM 744 N N . ILE A 1 94 ? 5.089 -7.454 -23.010 1.00 84.06 94 ILE A N 1
ATOM 745 C CA . ILE A 1 94 ? 3.970 -8.336 -22.632 1.00 84.06 94 ILE A CA 1
ATOM 746 C C . ILE A 1 94 ? 4.465 -9.473 -21.720 1.00 84.06 94 ILE A C 1
ATOM 748 O O . ILE A 1 94 ? 3.785 -9.828 -20.760 1.00 84.06 94 ILE A O 1
ATOM 752 N N . LEU A 1 95 ? 5.672 -9.997 -21.967 1.00 80.44 95 LEU A N 1
ATOM 753 C CA . LEU A 1 95 ? 6.283 -11.036 -21.137 1.00 80.44 95 LEU A CA 1
ATOM 754 C C . LEU A 1 95 ? 6.536 -10.536 -19.704 1.00 80.44 95 LEU A C 1
ATOM 756 O O . LEU A 1 95 ? 6.244 -11.248 -18.749 1.00 80.44 95 LEU A O 1
ATOM 760 N N . ASP A 1 96 ? 6.998 -9.292 -19.543 1.00 76.94 96 ASP A N 1
ATOM 761 C CA . ASP A 1 96 ? 7.265 -8.694 -18.226 1.00 76.94 96 ASP A CA 1
ATOM 762 C C . ASP A 1 96 ? 5.972 -8.555 -17.401 1.00 76.94 96 ASP A C 1
ATOM 764 O O . ASP A 1 96 ? 5.978 -8.716 -16.175 1.00 76.94 96 ASP A O 1
ATOM 768 N N . VAL A 1 97 ? 4.859 -8.244 -18.079 1.00 83.06 97 VAL A N 1
ATOM 769 C CA . VAL A 1 97 ? 3.517 -8.163 -17.485 1.00 83.06 97 VAL A CA 1
ATOM 770 C C . VAL A 1 97 ? 3.032 -9.551 -17.075 1.00 83.06 97 VAL A C 1
ATOM 772 O O . VAL A 1 97 ? 2.625 -9.732 -15.928 1.00 83.06 97 VAL A O 1
ATOM 775 N N . LEU A 1 98 ? 3.123 -10.541 -17.968 1.00 85.56 98 LEU A N 1
ATOM 776 C CA . LEU A 1 98 ? 2.733 -11.922 -17.670 1.00 85.56 98 LEU A CA 1
ATOM 777 C C . LEU A 1 98 ? 3.563 -12.517 -16.528 1.00 85.56 98 LEU A C 1
ATOM 779 O O . LEU A 1 98 ? 3.005 -13.184 -15.658 1.00 85.56 98 LEU A O 1
ATOM 783 N N . GLY A 1 99 ? 4.865 -12.229 -16.475 1.00 81.56 99 GLY A N 1
ATOM 784 C CA . GLY A 1 99 ? 5.735 -12.624 -15.369 1.00 81.56 99 GLY A CA 1
ATOM 785 C C . GLY A 1 99 ? 5.305 -12.000 -14.039 1.00 81.56 99 GLY A C 1
ATOM 786 O O . GLY A 1 99 ? 5.236 -12.696 -13.029 1.00 81.56 99 GLY A O 1
ATOM 787 N N . GLY A 1 100 ? 4.936 -10.714 -14.038 1.00 80.88 100 GLY A N 1
ATOM 788 C CA . GLY A 1 100 ? 4.404 -10.034 -12.851 1.00 80.88 100 GLY A CA 1
ATOM 789 C C . GLY A 1 100 ? 3.071 -10.612 -12.361 1.00 80.88 100 GLY A C 1
ATOM 790 O O . GLY A 1 100 ? 2.904 -10.827 -11.161 1.00 80.88 100 GLY A O 1
ATOM 791 N N . ILE A 1 101 ? 2.146 -10.921 -13.277 1.00 86.50 101 ILE A N 1
ATOM 792 C CA . ILE A 1 101 ? 0.859 -11.561 -12.946 1.00 86.50 101 ILE A CA 1
ATOM 793 C C . ILE A 1 101 ? 1.083 -12.983 -12.420 1.00 86.50 101 ILE A C 1
ATOM 795 O O . ILE A 1 101 ? 0.505 -13.359 -11.404 1.00 86.50 101 ILE A O 1
ATOM 799 N N . SER A 1 102 ? 1.950 -13.762 -13.068 1.00 86.06 102 SER A N 1
ATOM 800 C CA . SER A 1 102 ? 2.267 -15.132 -12.644 1.00 86.06 102 SER A CA 1
ATOM 801 C C . SER A 1 102 ? 2.865 -15.147 -11.240 1.00 86.06 102 SER A C 1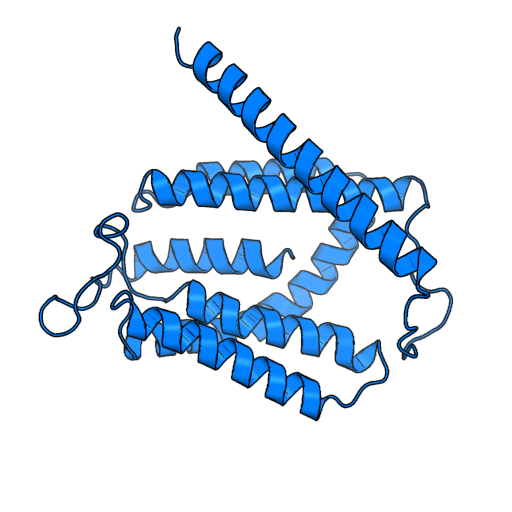
ATOM 803 O O . SER A 1 102 ? 2.451 -15.936 -10.394 1.00 86.06 102 SER A O 1
ATOM 805 N N . LEU A 1 103 ? 3.783 -14.219 -10.958 1.00 81.94 103 LEU A N 1
ATOM 806 C CA . LEU A 1 103 ? 4.354 -14.058 -9.628 1.00 81.94 103 LEU A CA 1
ATOM 807 C C . LEU A 1 103 ? 3.285 -13.689 -8.590 1.00 81.94 103 LEU A C 1
ATOM 809 O O . LEU A 1 103 ? 3.269 -14.271 -7.509 1.00 81.94 103 LEU A O 1
ATOM 813 N N . ALA A 1 104 ? 2.356 -12.786 -8.918 1.00 84.12 104 ALA A N 1
ATOM 814 C CA . ALA A 1 104 ? 1.241 -12.452 -8.033 1.00 84.12 104 ALA A CA 1
ATOM 815 C C . ALA A 1 104 ? 0.376 -13.681 -7.701 1.00 84.12 104 ALA A C 1
ATOM 817 O O . ALA A 1 104 ? 0.057 -13.904 -6.534 1.00 84.12 104 ALA A O 1
ATOM 818 N N . VAL A 1 105 ? 0.040 -14.499 -8.703 1.00 86.88 105 VAL A N 1
ATOM 819 C CA . VAL A 1 105 ? -0.747 -15.731 -8.520 1.00 86.88 105 VAL A CA 1
ATOM 820 C C . VAL A 1 105 ? -0.024 -16.736 -7.622 1.00 86.88 105 VAL A C 1
ATOM 822 O O . VAL A 1 105 ? -0.663 -17.352 -6.776 1.00 86.88 105 VAL A O 1
ATOM 825 N N . LEU A 1 106 ? 1.297 -16.875 -7.757 1.00 86.19 106 LEU A N 1
ATOM 826 C CA . LEU A 1 106 ? 2.093 -17.782 -6.923 1.00 86.19 106 LEU A CA 1
ATOM 827 C C . LEU A 1 106 ? 2.261 -17.273 -5.485 1.00 86.19 106 LEU A C 1
ATOM 829 O O . LEU A 1 106 ? 2.257 -18.065 -4.546 1.00 86.19 106 LEU A O 1
ATOM 833 N N . MET A 1 107 ? 2.401 -15.959 -5.297 1.00 80.19 107 MET A N 1
ATOM 834 C CA . MET A 1 107 ? 2.612 -15.365 -3.975 1.00 80.19 107 MET A CA 1
ATOM 835 C C . MET A 1 107 ? 1.330 -15.272 -3.144 1.00 80.19 107 MET A C 1
ATOM 837 O O . MET A 1 107 ? 1.392 -15.425 -1.925 1.00 80.19 107 MET A O 1
ATOM 841 N N . LEU A 1 108 ? 0.176 -15.013 -3.768 1.00 83.31 108 LEU A N 1
ATOM 842 C CA . LEU A 1 108 ? -1.082 -14.760 -3.055 1.00 83.31 108 LEU A CA 1
ATOM 843 C C . LEU A 1 108 ? -1.479 -15.884 -2.077 1.00 83.31 108 LEU A C 1
ATOM 845 O O . LEU A 1 108 ? -1.727 -15.557 -0.920 1.00 83.31 108 LEU A O 1
ATOM 849 N N . PRO A 1 109 ? -1.490 -17.180 -2.449 1.00 84.69 109 PRO A N 1
ATOM 850 C CA . PRO A 1 109 ? -1.874 -18.254 -1.528 1.00 84.69 109 PRO A CA 1
ATOM 851 C C . PRO A 1 109 ? -0.995 -18.344 -0.275 1.00 84.69 109 PRO A C 1
ATOM 853 O O . PRO A 1 109 ? -1.473 -18.746 0.780 1.00 84.69 109 PRO A O 1
ATOM 856 N N . ILE A 1 110 ? 0.279 -17.958 -0.386 1.00 83.06 110 ILE A N 1
ATOM 857 C CA . ILE A 1 110 ? 1.237 -17.955 0.727 1.00 83.06 110 ILE A CA 1
ATOM 858 C C . ILE A 1 110 ? 1.047 -16.698 1.583 1.00 83.06 110 ILE A C 1
ATOM 860 O O . ILE A 1 110 ? 1.060 -16.765 2.811 1.00 83.06 110 ILE A O 1
ATOM 864 N N . LEU A 1 111 ? 0.857 -15.543 0.940 1.00 79.00 111 LEU A N 1
ATOM 865 C CA . LEU A 1 111 ? 0.735 -14.260 1.623 1.00 79.00 111 LEU A CA 1
ATOM 866 C C . LEU A 1 111 ? -0.603 -14.090 2.341 1.00 79.00 111 LEU A C 1
ATOM 868 O O . LEU A 1 111 ? -0.615 -13.527 3.427 1.00 79.00 111 LEU A O 1
ATOM 872 N N . LEU A 1 112 ? -1.718 -14.558 1.774 1.00 82.88 112 LEU A N 1
ATOM 873 C CA . LEU A 1 112 ? -3.052 -14.370 2.356 1.00 82.88 112 LEU A CA 1
ATOM 874 C C . LEU A 1 112 ? -3.158 -14.832 3.825 1.00 82.88 112 LEU A C 1
ATOM 876 O O . LEU A 1 112 ? -3.497 -13.987 4.656 1.00 82.88 112 LEU A O 1
ATOM 880 N N . PRO A 1 113 ? -2.814 -16.085 4.195 1.00 83.69 113 PRO A N 1
ATOM 881 C CA . PRO A 1 113 ? -2.895 -16.520 5.592 1.00 83.69 113 PRO A CA 1
ATOM 882 C C . PRO A 1 113 ? -1.898 -15.781 6.495 1.00 83.69 113 PRO A C 1
ATOM 884 O O . PRO A 1 113 ? -2.207 -15.464 7.643 1.00 83.69 113 PRO A O 1
ATOM 887 N N . LEU A 1 114 ? -0.708 -15.468 5.973 1.00 80.94 114 LEU A N 1
ATOM 888 C CA . LEU A 1 114 ? 0.308 -14.719 6.705 1.00 80.94 114 LEU A CA 1
ATOM 889 C C . LEU A 1 114 ? -0.167 -13.295 7.027 1.00 80.94 114 LEU A C 1
ATOM 891 O O . LEU A 1 114 ? 0.106 -12.779 8.108 1.00 80.94 114 LEU A O 1
ATOM 895 N N . VAL A 1 115 ? -0.881 -12.661 6.099 1.00 81.25 115 VAL A N 1
ATOM 896 C CA . VAL A 1 115 ? -1.368 -11.287 6.243 1.00 81.25 115 VAL A CA 1
ATOM 897 C C . VAL A 1 115 ? -2.502 -11.192 7.238 1.00 81.25 115 VAL A C 1
ATOM 899 O O . VAL A 1 115 ? -2.483 -10.254 8.020 1.00 81.25 115 VAL A O 1
ATOM 902 N N . ASP A 1 116 ? -3.435 -12.142 7.265 1.00 81.31 116 ASP A N 1
ATOM 903 C CA . ASP A 1 116 ? -4.488 -12.153 8.290 1.00 81.31 116 ASP A CA 1
ATOM 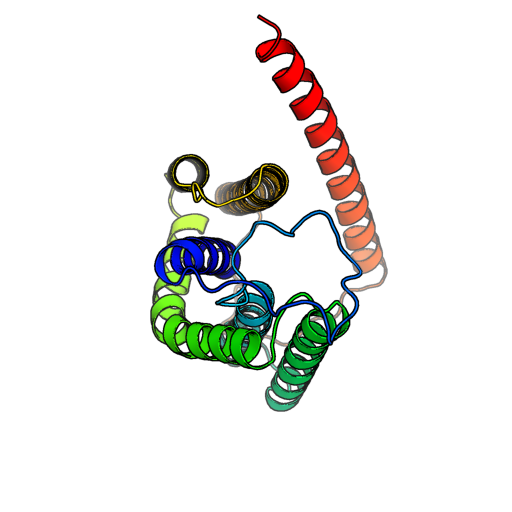904 C C . ASP A 1 116 ? -3.902 -12.218 9.705 1.00 81.31 116 ASP A C 1
ATOM 906 O O . ASP A 1 116 ? -4.297 -11.461 10.600 1.00 81.31 116 ASP A O 1
ATOM 910 N N . TRP A 1 117 ? -2.916 -13.097 9.900 1.00 84.06 117 TRP A N 1
ATOM 911 C CA . TRP A 1 117 ? -2.225 -13.225 11.178 1.00 84.06 117 TRP A CA 1
ATOM 912 C C . TRP A 1 117 ? -1.420 -11.964 11.522 1.00 84.06 117 TRP A C 1
ATOM 914 O O . TRP A 1 117 ? -1.541 -11.436 12.630 1.00 84.06 117 TRP A O 1
ATOM 924 N N . LEU A 1 118 ? -0.635 -11.444 10.570 1.00 83.00 118 LEU A N 1
ATOM 925 C CA . LEU A 1 118 ? 0.175 -10.240 10.774 1.00 83.00 118 LEU A CA 1
ATOM 926 C C . LEU A 1 118 ? -0.681 -9.001 11.029 1.00 83.00 118 LEU A C 1
ATOM 928 O O . LEU A 1 118 ? -0.335 -8.221 11.904 1.00 83.00 118 LEU A O 1
ATOM 932 N N . ASP A 1 119 ? -1.777 -8.800 10.300 1.00 85.12 119 ASP A N 1
ATOM 933 C CA . ASP A 1 119 ? -2.658 -7.640 10.474 1.00 85.12 119 ASP A CA 1
ATOM 934 C C . ASP A 1 119 ? -3.279 -7.646 11.877 1.00 85.12 119 ASP A C 1
ATOM 936 O O . ASP A 1 119 ? -3.245 -6.637 12.582 1.00 85.12 119 ASP A O 1
ATOM 940 N N . SER A 1 120 ? -3.716 -8.822 12.339 1.00 85.56 120 SER A N 1
ATOM 941 C CA . SER A 1 120 ? -4.223 -9.017 13.701 1.00 85.56 120 SER A CA 1
ATOM 942 C C . SER A 1 120 ? -3.155 -8.716 14.758 1.00 85.56 120 SER A C 1
ATOM 944 O O . SER A 1 120 ? -3.423 -8.009 15.731 1.00 85.56 120 SER A O 1
ATOM 946 N N . PHE A 1 121 ? -1.927 -9.206 14.565 1.00 88.88 121 PHE A N 1
ATOM 947 C CA . PHE A 1 121 ? -0.803 -8.933 15.462 1.00 88.88 121 PHE A CA 1
ATOM 948 C C . PHE A 1 121 ? -0.449 -7.439 15.489 1.00 88.88 121 PHE A C 1
ATOM 950 O O . PHE A 1 121 ? -0.396 -6.831 16.559 1.00 88.88 121 PHE A O 1
ATOM 957 N N . LEU A 1 122 ? -0.261 -6.829 14.317 1.00 90.00 122 LEU A N 1
ATOM 958 C CA . LEU A 1 122 ? 0.132 -5.429 14.168 1.00 90.00 122 LEU A CA 1
ATOM 959 C C . LEU A 1 122 ? -0.919 -4.467 14.727 1.00 90.00 122 LEU A C 1
ATOM 961 O O . LEU A 1 122 ? -0.551 -3.428 15.269 1.00 90.00 122 LEU A O 1
ATOM 965 N N . LEU A 1 123 ? -2.204 -4.812 14.656 1.00 90.00 123 LEU A N 1
ATOM 966 C CA . LEU A 1 123 ? -3.271 -3.981 15.204 1.00 90.00 123 LEU A CA 1
ATOM 967 C C . LEU A 1 123 ? -3.391 -4.084 16.733 1.00 90.00 123 LEU A C 1
ATOM 969 O O . LEU A 1 123 ? -3.674 -3.081 17.379 1.00 90.00 123 LEU A O 1
ATOM 973 N N . THR A 1 124 ? -3.173 -5.269 17.316 1.00 89.00 124 THR A N 1
ATOM 974 C CA . THR A 1 124 ? -3.542 -5.546 18.720 1.00 89.00 124 THR A CA 1
ATOM 975 C C . THR A 1 124 ? -2.368 -5.577 19.697 1.00 89.00 124 THR A C 1
ATOM 977 O O . THR A 1 124 ? -2.532 -5.233 20.868 1.00 89.00 124 THR A O 1
ATOM 980 N N . HIS A 1 125 ? -1.179 -5.994 19.258 1.00 93.12 125 HIS A N 1
ATOM 981 C CA . HIS A 1 125 ? -0.079 -6.270 20.177 1.00 93.12 125 HIS A CA 1
ATOM 982 C C . HIS A 1 125 ? 0.626 -4.978 20.642 1.00 93.12 125 HIS A C 1
ATOM 984 O O . HIS A 1 125 ? 0.889 -4.097 19.826 1.00 93.12 125 HIS A O 1
ATOM 990 N N . PRO A 1 126 ? 1.018 -4.829 21.923 1.00 93.50 126 PRO A N 1
ATOM 991 C CA . PRO A 1 126 ? 1.662 -3.601 22.407 1.00 93.50 126 PRO A CA 1
ATOM 992 C C . PRO A 1 126 ? 3.004 -3.269 21.739 1.00 93.50 126 PRO A C 1
ATOM 994 O O . PRO A 1 126 ? 3.393 -2.108 21.651 1.00 93.50 126 PRO A O 1
ATOM 997 N N . SER A 1 127 ? 3.727 -4.286 21.260 1.00 93.81 127 SER A N 1
ATOM 998 C CA . SER A 1 127 ? 5.026 -4.102 20.597 1.00 93.81 127 SER A CA 1
ATOM 999 C C . SER A 1 127 ? 4.924 -3.703 19.123 1.00 93.81 127 SER A C 1
ATOM 1001 O O . SER A 1 127 ? 5.957 -3.492 18.484 1.00 93.81 127 SER A O 1
ATOM 1003 N N . SER A 1 128 ? 3.719 -3.624 18.557 1.00 91.56 128 SER A N 1
ATOM 1004 C CA . SER A 1 128 ? 3.517 -3.409 17.124 1.00 91.56 128 SER A CA 1
ATOM 1005 C C . SER A 1 128 ? 4.188 -2.150 16.577 1.00 91.56 128 SER A C 1
ATOM 1007 O O . SER A 1 128 ? 4.849 -2.272 15.547 1.00 91.56 128 SER A O 1
ATOM 1009 N N . PRO A 1 129 ? 4.160 -0.975 17.243 1.00 93.19 129 PRO A N 1
ATOM 1010 C CA . PRO A 1 129 ? 4.859 0.204 16.733 1.00 93.19 129 PRO A CA 1
ATOM 1011 C C . PRO A 1 129 ? 6.364 -0.014 16.554 1.00 93.19 129 PRO A C 1
ATOM 1013 O O . PRO A 1 129 ? 6.937 0.414 15.554 1.00 93.19 129 PRO A O 1
ATOM 1016 N N . ILE A 1 130 ? 7.000 -0.730 17.486 1.00 93.50 130 ILE A N 1
ATOM 1017 C CA . ILE A 1 130 ? 8.430 -1.052 17.411 1.00 93.50 130 ILE A CA 1
ATOM 1018 C C . ILE A 1 130 ? 8.681 -2.017 16.253 1.00 93.50 130 ILE A C 1
ATOM 1020 O O . ILE A 1 130 ? 9.584 -1.786 15.455 1.00 93.50 130 ILE A O 1
ATOM 1024 N N . VAL A 1 131 ? 7.864 -3.067 16.123 1.00 90.44 131 VAL A N 1
ATOM 1025 C CA . VAL A 1 131 ? 7.987 -4.039 15.026 1.00 90.44 131 VAL A CA 1
ATOM 1026 C C . VAL A 1 131 ? 7.819 -3.352 13.668 1.00 90.44 131 VAL A C 1
ATOM 1028 O O . VAL A 1 131 ? 8.622 -3.590 12.769 1.00 90.44 131 VAL A O 1
ATOM 1031 N N . ILE A 1 132 ? 6.841 -2.455 13.524 1.00 90.06 132 ILE A N 1
ATOM 1032 C CA . ILE A 1 132 ? 6.608 -1.676 12.298 1.00 90.06 132 ILE A CA 1
ATOM 1033 C C . ILE A 1 132 ? 7.817 -0.792 11.979 1.00 90.06 132 ILE A C 1
ATOM 1035 O O . ILE A 1 132 ? 8.288 -0.783 10.845 1.00 90.06 132 ILE A O 1
ATOM 1039 N N . LEU A 1 133 ? 8.355 -0.068 12.964 1.00 90.25 133 LEU A N 1
ATOM 1040 C CA . LEU A 1 133 ? 9.524 0.789 12.755 1.00 90.25 133 LEU A CA 1
ATOM 1041 C C . LEU A 1 133 ? 10.762 -0.018 12.361 1.00 90.25 133 LEU A C 1
ATOM 1043 O O . LEU A 1 133 ? 11.418 0.322 11.379 1.00 90.25 133 LEU A O 1
ATOM 1047 N N . VAL A 1 134 ? 11.059 -1.094 13.093 1.00 89.75 134 VAL A N 1
ATOM 1048 C CA . VAL A 1 134 ? 12.218 -1.954 12.825 1.00 89.75 134 VAL A CA 1
ATOM 1049 C C . VAL A 1 134 ? 12.104 -2.570 11.437 1.00 89.75 134 VAL A C 1
ATOM 1051 O O . VAL A 1 134 ? 13.019 -2.416 10.637 1.00 89.75 134 VAL A O 1
ATOM 1054 N N . THR A 1 135 ? 10.971 -3.195 11.110 1.00 84.75 135 THR A N 1
ATOM 1055 C CA . THR A 1 135 ? 10.775 -3.827 9.795 1.00 84.75 135 THR A CA 1
ATOM 1056 C C . THR A 1 135 ? 10.844 -2.817 8.652 1.00 84.75 135 THR A C 1
ATOM 1058 O O . THR A 1 135 ? 11.503 -3.089 7.649 1.00 84.75 135 THR A O 1
ATOM 1061 N N . SER A 1 136 ? 10.258 -1.627 8.805 1.00 85.75 136 SER A N 1
ATOM 1062 C CA . SER A 1 136 ? 10.357 -0.559 7.807 1.00 85.75 136 SER A CA 1
ATOM 1063 C C . SER A 1 136 ? 11.785 -0.053 7.620 1.00 85.75 136 SER A C 1
ATOM 1065 O O . SER A 1 136 ? 12.225 0.083 6.482 1.00 85.75 136 SER A O 1
ATOM 1067 N N . ILE A 1 137 ? 12.542 0.176 8.697 1.00 86.19 137 ILE A N 1
ATOM 1068 C CA . ILE A 1 137 ? 13.953 0.587 8.606 1.00 86.19 137 ILE A CA 1
ATOM 1069 C C . ILE A 1 137 ? 14.786 -0.516 7.951 1.00 86.19 137 ILE A C 1
ATOM 1071 O O . ILE A 1 137 ? 15.565 -0.234 7.043 1.00 86.19 137 ILE A O 1
ATOM 1075 N N . THR A 1 138 ? 14.591 -1.776 8.346 1.00 82.44 138 THR A N 1
ATOM 1076 C CA . THR A 1 138 ? 15.268 -2.920 7.729 1.00 82.44 138 THR A CA 1
ATOM 1077 C C . THR A 1 138 ? 14.976 -2.994 6.232 1.00 82.44 138 THR A C 1
ATOM 1079 O O . THR A 1 138 ? 15.906 -3.181 5.457 1.00 82.44 138 THR A O 1
ATOM 1082 N N . MET A 1 139 ? 13.732 -2.775 5.794 1.00 75.75 139 MET A N 1
ATOM 1083 C CA . MET A 1 139 ? 13.397 -2.741 4.364 1.00 75.75 139 MET A CA 1
ATOM 1084 C C . MET A 1 139 ? 14.109 -1.616 3.604 1.00 75.75 139 MET A C 1
ATOM 1086 O O . MET A 1 139 ? 14.470 -1.812 2.448 1.00 75.75 139 MET A O 1
ATOM 1090 N N . LEU A 1 140 ? 14.332 -0.458 4.232 1.00 80.75 140 LEU A N 1
ATOM 1091 C CA . LEU A 1 140 ? 15.074 0.645 3.613 1.00 80.75 140 LEU A CA 1
ATOM 1092 C C . LEU A 1 140 ? 16.580 0.371 3.547 1.00 80.75 140 LEU A C 1
ATOM 1094 O O . LEU A 1 140 ? 17.217 0.728 2.561 1.00 80.75 140 LEU A O 1
ATOM 1098 N N . ILE A 1 141 ? 17.143 -0.282 4.566 1.00 80.81 141 ILE A N 1
ATOM 1099 C CA . ILE A 1 141 ? 18.558 -0.682 4.586 1.00 80.81 141 ILE A CA 1
ATOM 1100 C C . ILE A 1 141 ? 18.824 -1.782 3.553 1.00 80.81 141 ILE A C 1
ATOM 1102 O O . ILE A 1 141 ? 19.834 -1.742 2.860 1.00 80.81 141 ILE A O 1
ATOM 1106 N N . LEU A 1 142 ? 17.907 -2.745 3.433 1.00 77.19 142 LEU A N 1
ATOM 1107 C CA . LEU A 1 142 ? 17.982 -3.848 2.472 1.00 77.19 142 LEU A CA 1
ATOM 1108 C C . LEU A 1 142 ? 17.475 -3.462 1.073 1.00 77.19 142 LEU A C 1
ATOM 1110 O O . LEU A 1 142 ? 17.242 -4.345 0.247 1.00 77.19 142 LEU A O 1
ATOM 1114 N N . ALA A 1 143 ? 17.262 -2.170 0.802 1.00 71.12 143 ALA A N 1
ATOM 1115 C CA . ALA A 1 143 ? 16.809 -1.726 -0.506 1.00 71.12 143 ALA A CA 1
ATOM 1116 C C . ALA A 1 143 ? 17.812 -2.168 -1.594 1.00 71.12 143 ALA A C 1
ATOM 1118 O O . ALA A 1 143 ? 19.015 -1.948 -1.421 1.00 71.12 143 ALA A O 1
ATOM 1119 N N . PRO A 1 144 ? 17.332 -2.743 -2.715 1.00 67.81 144 PRO A N 1
ATOM 1120 C CA . PRO A 1 144 ? 18.153 -3.192 -3.835 1.00 67.81 144 PRO A CA 1
ATOM 1121 C C . PRO A 1 144 ? 19.280 -2.237 -4.213 1.00 67.81 144 PRO A C 1
ATOM 1123 O O . PRO A 1 144 ? 19.063 -1.034 -4.398 1.00 67.81 144 PRO A O 1
ATOM 1126 N N . GLU A 1 145 ? 20.483 -2.776 -4.400 1.00 65.88 145 GLU A N 1
ATOM 1127 C CA . GLU A 1 145 ? 21.622 -1.983 -4.868 1.00 65.88 145 GLU A CA 1
ATOM 1128 C C . GLU A 1 145 ? 21.385 -1.467 -6.295 1.00 65.88 145 GLU A C 1
ATOM 1130 O O . GLU A 1 145 ? 21.748 -0.333 -6.602 1.00 65.88 145 GLU A O 1
ATOM 1135 N N . SER A 1 146 ? 20.664 -2.240 -7.118 1.00 60.88 146 SER A N 1
ATOM 1136 C CA . SER A 1 146 ? 20.273 -1.865 -8.483 1.00 60.88 146 SER A CA 1
ATOM 1137 C C . SER A 1 146 ? 19.223 -0.746 -8.552 1.00 60.88 146 SER A C 1
ATOM 1139 O O . SER A 1 146 ? 18.977 -0.190 -9.626 1.00 60.88 146 SER A O 1
ATOM 1141 N N . ALA A 1 147 ? 18.573 -0.406 -7.430 1.00 63.66 147 ALA A N 1
ATOM 1142 C CA . ALA A 1 147 ? 17.552 0.629 -7.415 1.00 63.66 147 ALA A CA 1
ATOM 1143 C C . ALA A 1 147 ? 18.182 2.013 -7.610 1.00 63.66 147 ALA A C 1
ATOM 1145 O O . ALA A 1 147 ? 19.073 2.433 -6.864 1.00 63.66 147 ALA A O 1
ATOM 1146 N N . THR A 1 148 ? 17.649 2.755 -8.581 1.00 68.56 148 THR A N 1
ATOM 1147 C CA . THR A 1 148 ? 18.034 4.150 -8.817 1.00 68.56 148 THR A CA 1
ATOM 1148 C C . THR A 1 148 ? 17.712 5.022 -7.598 1.00 68.56 148 THR A C 1
ATOM 1150 O O . THR A 1 148 ? 16.845 4.680 -6.789 1.00 68.56 148 THR A O 1
ATOM 1153 N N . LEU A 1 149 ? 18.365 6.184 -7.478 1.00 70.75 149 LEU A N 1
ATOM 1154 C CA . LEU A 1 149 ? 18.080 7.143 -6.401 1.00 70.75 149 LEU A CA 1
ATOM 1155 C C . LEU A 1 149 ? 16.588 7.508 -6.343 1.00 70.75 149 LEU A C 1
ATOM 1157 O O . LEU A 1 149 ? 16.001 7.512 -5.267 1.00 70.75 149 LEU A O 1
ATOM 1161 N N . VAL A 1 150 ? 15.962 7.713 -7.506 1.00 70.75 150 VAL A N 1
ATOM 1162 C CA . VAL A 1 150 ? 14.522 7.992 -7.622 1.00 70.75 150 VAL A CA 1
ATOM 1163 C C . VAL A 1 150 ? 13.693 6.833 -7.058 1.00 70.75 150 VAL A C 1
ATOM 1165 O O . VAL A 1 150 ? 12.781 7.049 -6.266 1.00 70.75 150 VAL A O 1
ATOM 1168 N N . THR A 1 151 ? 14.048 5.588 -7.386 1.00 70.62 151 THR A N 1
ATOM 1169 C CA . THR A 1 151 ? 13.360 4.391 -6.872 1.00 70.62 151 THR A CA 1
ATOM 1170 C C . THR A 1 151 ? 13.515 4.254 -5.351 1.00 70.62 151 THR A C 1
ATOM 1172 O O . THR A 1 151 ? 12.571 3.854 -4.663 1.00 70.62 151 THR A O 1
ATOM 1175 N N . LYS A 1 152 ? 14.682 4.609 -4.798 1.00 71.06 152 LYS A N 1
ATOM 1176 C CA . LYS A 1 152 ? 14.936 4.608 -3.346 1.00 71.06 152 LYS A CA 1
ATOM 1177 C C . LYS A 1 152 ? 14.149 5.708 -2.628 1.00 71.06 152 LYS A C 1
ATOM 1179 O O . LYS A 1 152 ? 13.589 5.448 -1.561 1.00 71.06 152 LYS A O 1
ATOM 1184 N N . GLU A 1 153 ? 14.040 6.898 -3.217 1.00 75.12 153 GLU A N 1
ATOM 1185 C CA . GLU A 1 153 ? 13.185 7.979 -2.710 1.00 75.12 153 GLU A CA 1
ATOM 1186 C C . GLU A 1 153 ? 11.709 7.558 -2.686 1.00 75.12 153 GLU A C 1
ATOM 1188 O O . GLU A 1 153 ? 11.069 7.642 -1.635 1.00 75.12 153 GLU A O 1
ATOM 1193 N N . ASP A 1 154 ? 11.191 7.022 -3.794 1.00 73.56 154 ASP A N 1
ATOM 1194 C CA . ASP A 1 154 ? 9.809 6.538 -3.888 1.00 73.56 154 ASP A CA 1
ATOM 1195 C C . ASP A 1 154 ? 9.529 5.430 -2.860 1.00 73.56 154 ASP A C 1
ATOM 1197 O O . ASP A 1 154 ? 8.520 5.466 -2.153 1.00 73.56 154 ASP A O 1
ATOM 1201 N N . THR A 1 155 ? 10.452 4.475 -2.712 1.00 76.88 155 THR A N 1
ATOM 1202 C CA . THR A 1 155 ? 10.337 3.386 -1.726 1.00 76.88 155 THR A CA 1
ATOM 1203 C C . THR A 1 155 ? 10.312 3.930 -0.299 1.00 76.88 155 THR A C 1
ATOM 1205 O O . THR A 1 155 ? 9.487 3.499 0.505 1.00 76.88 155 THR A O 1
ATOM 1208 N N . THR A 1 156 ? 11.153 4.920 0.010 1.00 81.62 156 THR A N 1
ATOM 1209 C CA . THR A 1 156 ? 11.194 5.568 1.331 1.00 81.62 156 THR A CA 1
ATOM 1210 C C . THR A 1 156 ? 9.876 6.261 1.659 1.00 81.62 156 THR A C 1
ATOM 1212 O O . THR A 1 156 ? 9.343 6.092 2.757 1.00 81.62 156 THR A O 1
ATOM 1215 N N . VAL A 1 157 ? 9.308 6.992 0.698 1.00 82.31 157 VAL A N 1
ATOM 1216 C CA . VAL A 1 157 ? 8.008 7.659 0.852 1.00 82.31 157 VAL A CA 1
ATOM 1217 C C . VAL A 1 157 ? 6.893 6.637 1.075 1.00 82.31 157 VAL A C 1
ATOM 1219 O O . VAL A 1 157 ? 6.068 6.819 1.973 1.00 82.31 157 VAL A O 1
ATOM 1222 N N . ILE A 1 158 ? 6.877 5.552 0.298 1.00 80.75 158 ILE A N 1
ATOM 1223 C CA . ILE A 1 158 ? 5.881 4.479 0.401 1.00 80.75 158 ILE A CA 1
ATOM 1224 C C . ILE A 1 158 ? 5.966 3.793 1.769 1.00 80.75 158 ILE A C 1
ATOM 1226 O O . ILE A 1 158 ? 4.976 3.757 2.501 1.00 80.75 158 ILE A O 1
ATOM 1230 N N . VAL A 1 159 ? 7.145 3.289 2.138 1.00 84.00 159 VAL A N 1
ATOM 1231 C CA . VAL A 1 159 ? 7.382 2.571 3.400 1.00 84.00 159 VAL A CA 1
ATOM 1232 C C . VAL A 1 159 ? 7.075 3.460 4.605 1.00 84.00 159 VAL A C 1
ATOM 1234 O O . VAL A 1 159 ? 6.398 3.011 5.527 1.00 84.00 159 VAL A O 1
ATOM 1237 N N . GLY A 1 160 ? 7.501 4.728 4.579 1.00 85.94 160 GLY A N 1
ATOM 1238 C CA . GLY A 1 160 ? 7.226 5.692 5.647 1.00 85.94 160 GLY A CA 1
ATOM 1239 C C . GLY A 1 160 ? 5.742 6.043 5.789 1.00 85.94 160 GLY A C 1
ATOM 1240 O O . GLY A 1 160 ? 5.228 6.147 6.901 1.00 85.94 160 GLY A O 1
ATOM 1241 N N . SER A 1 161 ? 5.025 6.186 4.673 1.00 85.12 161 SER A N 1
ATOM 1242 C CA . SER A 1 161 ? 3.589 6.490 4.701 1.00 85.12 161 SER A CA 1
ATOM 1243 C C . SER A 1 161 ? 2.773 5.309 5.233 1.00 85.12 161 SER A C 1
ATOM 1245 O O . SER A 1 161 ? 1.878 5.494 6.060 1.00 85.12 161 SER A O 1
ATOM 1247 N N . PHE A 1 162 ? 3.095 4.085 4.801 1.00 84.81 162 PHE A N 1
ATOM 1248 C CA . PHE A 1 162 ? 2.408 2.881 5.270 1.00 84.81 162 PHE A CA 1
ATOM 1249 C C . PHE A 1 162 ? 2.711 2.565 6.736 1.00 84.81 162 PHE A C 1
ATOM 1251 O O . PHE A 1 162 ? 1.785 2.210 7.466 1.00 84.81 162 PHE A O 1
ATOM 1258 N N . SER A 1 163 ? 3.955 2.738 7.193 1.00 88.62 163 SER A N 1
ATOM 1259 C CA . SER A 1 163 ? 4.301 2.539 8.604 1.00 88.62 163 SER A CA 1
ATOM 1260 C C . SER A 1 163 ? 3.598 3.545 9.511 1.00 88.62 163 SER A C 1
ATOM 1262 O O . SER A 1 163 ? 3.023 3.152 10.524 1.00 88.62 163 SER A O 1
ATOM 1264 N N . GLY A 1 164 ? 3.562 4.824 9.122 1.00 89.88 164 GLY A N 1
ATOM 1265 C CA . GLY A 1 164 ? 2.834 5.861 9.852 1.00 89.88 164 GLY A CA 1
ATOM 1266 C C . GLY A 1 164 ? 1.342 5.552 9.962 1.00 89.88 164 GLY A C 1
ATOM 1267 O O . GLY A 1 164 ? 0.763 5.671 11.041 1.00 89.88 164 GLY A O 1
ATOM 1268 N N . LEU A 1 165 ? 0.729 5.076 8.876 1.00 89.31 165 LEU A N 1
ATOM 1269 C CA . LEU A 1 165 ? -0.671 4.663 8.886 1.00 89.31 165 LEU A CA 1
ATOM 1270 C C . LEU A 1 165 ? -0.914 3.457 9.801 1.00 89.31 165 LEU A C 1
ATOM 1272 O O . LEU A 1 165 ? -1.861 3.479 10.578 1.00 89.31 165 LEU A O 1
ATOM 1276 N N . GLN A 1 166 ? -0.065 2.429 9.761 1.00 89.62 166 GLN A N 1
ATOM 1277 C CA . GLN A 1 166 ? -0.204 1.255 10.632 1.00 89.62 166 GLN A CA 1
ATOM 1278 C C . GLN A 1 166 ? -0.049 1.612 12.113 1.00 89.62 166 GLN A C 1
ATOM 1280 O O . GLN A 1 166 ? -0.861 1.184 12.928 1.00 89.62 166 GLN A O 1
ATOM 1285 N N . ILE A 1 167 ? 0.940 2.443 12.460 1.00 92.44 167 ILE A N 1
ATOM 1286 C CA . ILE A 1 167 ? 1.123 2.942 13.831 1.00 92.44 167 ILE A CA 1
ATOM 1287 C C . ILE A 1 167 ? -0.089 3.777 14.258 1.00 92.44 167 ILE A C 1
ATOM 1289 O O . ILE A 1 167 ? -0.559 3.636 15.384 1.00 92.44 167 ILE A O 1
ATOM 1293 N N . GLY A 1 168 ? -0.632 4.604 13.361 1.00 91.75 168 GLY A N 1
ATOM 1294 C CA . GLY A 1 168 ? -1.856 5.365 13.609 1.00 91.75 168 GLY A CA 1
ATOM 1295 C C . GLY A 1 168 ? -3.066 4.466 13.875 1.00 91.75 168 GLY A C 1
ATOM 1296 O O . GLY A 1 168 ? -3.798 4.698 14.832 1.00 91.75 168 GLY A O 1
ATOM 1297 N N . MET A 1 169 ? -3.251 3.408 13.080 1.00 90.94 169 MET A N 1
ATOM 1298 C CA . MET A 1 169 ? -4.330 2.431 13.271 1.00 90.94 169 MET A CA 1
ATOM 1299 C C . MET A 1 169 ? -4.182 1.668 14.589 1.00 90.94 169 MET A C 1
ATOM 1301 O O . MET A 1 169 ? -5.156 1.547 15.329 1.00 90.94 169 MET A O 1
ATOM 1305 N N . TRP A 1 170 ? -2.966 1.222 14.918 1.00 93.62 170 TRP A N 1
ATOM 1306 C CA . TRP A 1 170 ? -2.657 0.618 16.213 1.00 93.62 170 TRP A CA 1
ATOM 1307 C C . TRP A 1 170 ? -2.962 1.576 17.366 1.00 93.62 170 TRP A C 1
ATOM 1309 O O . TRP A 1 170 ? -3.602 1.186 18.336 1.00 93.62 170 TRP A O 1
ATOM 1319 N N . PHE A 1 171 ? -2.564 2.846 17.254 1.00 93.94 171 PHE A N 1
ATOM 1320 C CA . PHE A 1 171 ? -2.803 3.839 18.298 1.00 93.94 171 PHE A CA 1
ATOM 1321 C C . PHE A 1 171 ? -4.299 4.055 18.523 1.00 93.94 171 PHE A C 1
ATOM 1323 O O . PHE A 1 171 ? -4.753 4.029 19.663 1.00 93.94 171 PHE A O 1
ATOM 1330 N N . LEU A 1 172 ? -5.072 4.205 17.442 1.00 93.44 172 LEU A N 1
ATOM 1331 C CA . LEU A 1 172 ? -6.529 4.336 17.500 1.00 93.44 172 LEU A CA 1
ATOM 1332 C C . LEU A 1 172 ? -7.204 3.104 18.119 1.00 93.44 172 LEU A C 1
ATOM 1334 O O . LEU A 1 172 ? -8.174 3.255 18.862 1.00 93.44 172 LEU A O 1
ATOM 1338 N N . PHE A 1 173 ? -6.692 1.904 17.843 1.00 91.75 173 PHE A N 1
ATOM 1339 C CA . PHE A 1 173 ? -7.144 0.674 18.489 1.00 91.75 173 PHE A CA 1
ATOM 1340 C C . PHE A 1 173 ? -6.784 0.653 19.984 1.00 91.75 173 PHE A C 1
ATOM 1342 O O . PHE A 1 173 ? -7.641 0.374 20.818 1.00 91.75 173 PHE A O 1
ATOM 1349 N N . ALA A 1 174 ? -5.556 1.037 20.345 1.00 92.31 174 ALA A N 1
ATOM 1350 C CA . ALA A 1 174 ? -5.067 1.064 21.724 1.00 92.31 174 ALA A CA 1
ATOM 1351 C C . ALA A 1 174 ? -5.852 2.033 22.628 1.00 92.31 174 ALA A C 1
ATOM 1353 O O . ALA A 1 174 ? -6.071 1.736 23.800 1.00 92.31 174 ALA A O 1
ATOM 1354 N N . ILE A 1 175 ? -6.319 3.167 22.090 1.00 94.69 175 ILE A N 1
ATOM 1355 C CA . ILE A 1 175 ? -7.200 4.109 22.807 1.00 94.69 175 ILE A CA 1
ATOM 1356 C C . ILE A 1 175 ? -8.694 3.750 22.702 1.00 94.69 175 ILE A C 1
ATOM 135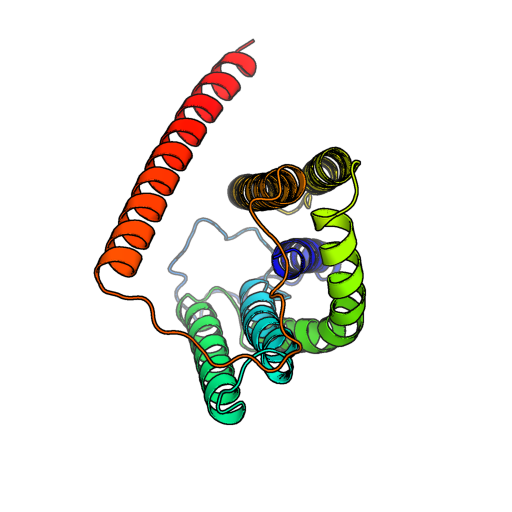8 O O . ILE A 1 175 ? -9.545 4.512 23.161 1.00 94.69 175 ILE A O 1
ATOM 1362 N N . GLY A 1 176 ? -9.032 2.625 22.066 1.00 90.00 176 GLY A N 1
ATOM 1363 C CA . GLY A 1 176 ? -10.399 2.120 21.937 1.00 90.00 176 GLY A CA 1
ATOM 1364 C C . GLY A 1 176 ? -11.295 2.879 20.952 1.00 90.00 176 GLY A C 1
ATOM 1365 O O . GLY A 1 176 ? -12.504 2.676 20.977 1.00 90.00 176 GLY A O 1
ATOM 1366 N N . GLN A 1 177 ? -10.741 3.743 20.091 1.00 89.06 177 GLN A N 1
ATOM 1367 C CA . GLN A 1 177 ? -11.504 4.472 19.063 1.00 89.06 177 GLN A CA 1
ATOM 1368 C C . GLN A 1 177 ? -11.867 3.587 17.865 1.00 89.06 177 GLN A C 1
ATOM 1370 O O . GLN A 1 177 ? -12.905 3.791 17.241 1.00 89.06 177 GLN A O 1
ATOM 1375 N N . ILE A 1 178 ? -11.015 2.612 17.536 1.00 85.44 178 ILE A N 1
ATOM 1376 C CA . ILE A 1 178 ? -11.318 1.571 16.552 1.00 85.44 178 ILE A CA 1
ATOM 1377 C C . ILE A 1 178 ? -11.593 0.281 17.310 1.00 85.44 178 ILE A C 1
ATOM 1379 O O . ILE A 1 178 ? -10.733 -0.216 18.032 1.00 85.44 178 ILE A O 1
ATOM 1383 N N . GLN A 1 179 ? -12.782 -0.275 17.107 1.00 78.75 179 GLN A N 1
ATOM 1384 C CA . GLN A 1 179 ? -13.152 -1.611 17.557 1.00 78.75 179 GLN A CA 1
ATOM 1385 C C . GLN A 1 179 ? -13.728 -2.382 16.370 1.00 78.75 179 GLN A C 1
ATOM 1387 O O . GLN A 1 179 ? -14.253 -1.783 15.426 1.00 78.75 179 GLN A O 1
ATOM 1392 N N . GLY A 1 180 ? -13.589 -3.709 16.394 1.00 70.12 180 GLY A N 1
ATOM 1393 C CA . GLY A 1 180 ? -14.232 -4.563 15.399 1.00 70.12 180 GLY A CA 1
ATOM 1394 C C . GLY A 1 180 ? -15.756 -4.375 15.417 1.00 70.12 180 GLY A C 1
ATOM 1395 O O . GLY A 1 180 ? -16.307 -3.970 16.445 1.00 70.12 180 GLY A O 1
ATOM 1396 N N . PRO A 1 181 ? -16.449 -4.637 14.297 1.00 66.88 181 PRO A N 1
ATOM 1397 C CA . PRO A 1 181 ? -17.904 -4.578 14.271 1.00 66.88 181 PRO A CA 1
ATOM 1398 C C . PRO A 1 181 ? -18.489 -5.503 15.357 1.00 66.88 181 PRO A C 1
ATOM 1400 O O . PRO A 1 181 ? -18.006 -6.622 15.521 1.00 66.88 181 PRO A O 1
ATOM 1403 N N . PRO A 1 182 ? -19.512 -5.056 16.110 1.00 66.88 182 PRO A N 1
ATOM 1404 C CA . PRO A 1 182 ? -20.068 -5.818 17.233 1.00 66.88 182 PRO A CA 1
ATOM 1405 C C . PRO A 1 182 ? -20.924 -7.014 16.793 1.00 66.88 182 PRO A C 1
ATOM 1407 O O . PRO A 1 182 ? -21.281 -7.851 17.616 1.00 66.88 182 PRO A O 1
ATOM 1410 N N . LEU A 1 183 ? -21.297 -7.063 15.513 1.00 77.00 183 LEU A N 1
ATOM 1411 C CA . LEU A 1 183 ? -22.119 -8.112 14.917 1.00 77.00 183 LEU A CA 1
ATOM 1412 C C . LEU A 1 183 ? -21.227 -9.116 14.188 1.00 77.00 183 LEU A C 1
ATOM 1414 O O . LEU A 1 183 ? -20.143 -8.763 13.724 1.00 77.00 183 LEU A O 1
ATOM 1418 N N . GLU A 1 184 ? -21.702 -10.348 14.041 1.00 80.50 184 GLU A N 1
ATOM 1419 C CA . GLU A 1 184 ? -21.037 -11.327 13.183 1.00 80.50 184 GLU A CA 1
ATOM 1420 C C . GLU A 1 184 ? -21.248 -10.976 11.694 1.00 80.50 184 GLU A C 1
ATOM 1422 O O . GLU A 1 184 ? -22.291 -10.421 11.328 1.00 80.50 184 GLU A O 1
ATOM 1427 N N . PRO A 1 185 ? -20.255 -11.231 10.824 1.00 82.75 185 PRO A N 1
ATOM 1428 C CA . PRO A 1 185 ? -20.390 -11.039 9.382 1.00 82.75 185 PRO A CA 1
ATOM 1429 C C . PRO A 1 185 ? -21.393 -12.038 8.764 1.00 82.75 185 PRO A C 1
ATOM 1431 O O . PRO A 1 185 ? -21.571 -13.131 9.303 1.00 82.75 185 PRO A O 1
ATOM 1434 N N . PRO A 1 186 ? -22.000 -11.724 7.601 1.00 84.06 186 PRO A N 1
ATOM 1435 C CA . PRO A 1 186 ? -21.701 -10.593 6.720 1.00 84.06 186 PRO A CA 1
ATOM 1436 C C . PRO A 1 186 ? -22.450 -9.300 7.087 1.00 84.06 186 PRO A C 1
ATOM 1438 O O . PRO A 1 186 ? -23.570 -9.310 7.586 1.00 84.06 186 PRO A O 1
ATOM 1441 N N . HIS A 1 187 ? -21.825 -8.156 6.809 1.00 84.50 187 HIS A N 1
ATOM 1442 C CA . HIS A 1 187 ? -22.380 -6.829 7.063 1.00 84.50 187 HIS A CA 1
ATOM 1443 C C . HIS A 1 187 ? -22.966 -6.208 5.794 1.00 84.50 187 HIS A C 1
ATOM 1445 O O . HIS A 1 187 ? -22.358 -6.236 4.720 1.00 84.50 187 HIS A O 1
ATOM 1451 N N . THR A 1 188 ? -24.116 -5.553 5.924 1.00 85.12 188 THR A N 1
ATOM 1452 C CA . THR A 1 188 ? -24.675 -4.716 4.859 1.00 85.12 188 THR A CA 1
ATOM 1453 C C . THR A 1 188 ? -23.822 -3.463 4.669 1.00 85.12 188 THR A C 1
ATOM 1455 O O . THR A 1 188 ? -23.440 -2.814 5.647 1.00 85.12 188 THR A O 1
ATOM 1458 N N . ILE A 1 189 ? -23.552 -3.078 3.421 1.00 84.31 189 ILE A N 1
ATOM 1459 C CA . ILE A 1 189 ? -22.811 -1.848 3.116 1.00 84.31 189 ILE A CA 1
ATOM 1460 C C . ILE A 1 189 ? -23.678 -0.632 3.475 1.00 84.31 189 ILE A C 1
ATOM 1462 O O . ILE A 1 189 ? -24.693 -0.371 2.831 1.00 84.31 189 ILE A O 1
ATOM 1466 N N . LEU A 1 190 ? -23.265 0.116 4.501 1.00 85.81 190 LEU A N 1
ATOM 1467 C CA . LEU A 1 190 ? -23.905 1.367 4.906 1.00 85.81 190 LEU A CA 1
ATOM 1468 C C . LEU A 1 190 ? -23.353 2.524 4.072 1.00 85.81 190 LEU A C 1
ATOM 1470 O O . LEU A 1 190 ? -22.156 2.814 4.110 1.00 85.81 190 LEU A O 1
ATOM 1474 N N . TRP A 1 191 ? -24.228 3.199 3.331 1.00 86.62 191 TRP A N 1
ATOM 1475 C CA . TRP A 1 191 ? -23.845 4.383 2.570 1.00 86.62 191 TRP A CA 1
ATOM 1476 C C . TRP A 1 191 ? -23.767 5.610 3.487 1.00 86.62 191 TRP A C 1
ATOM 1478 O O . TRP A 1 191 ? -24.681 5.832 4.286 1.00 86.62 191 TRP A O 1
ATOM 1488 N N . PRO A 1 192 ? -22.691 6.409 3.396 1.00 90.00 192 PRO A N 1
ATOM 1489 C CA . PRO A 1 192 ? -22.526 7.593 4.226 1.00 90.00 192 PRO A CA 1
ATOM 1490 C C . PRO A 1 192 ? -23.567 8.660 3.871 1.00 90.00 192 PRO A C 1
ATOM 1492 O O . PRO A 1 192 ? -23.880 8.880 2.702 1.00 90.00 192 PRO A O 1
ATOM 1495 N N . SER A 1 193 ? -24.057 9.366 4.887 1.00 94.25 193 SER A N 1
ATOM 1496 C CA . SER A 1 193 ? -24.843 10.594 4.705 1.00 94.25 193 SER A CA 1
ATOM 1497 C C . SER A 1 193 ? -23.989 11.730 4.130 1.00 94.25 193 SER A C 1
ATOM 1499 O O . SER A 1 193 ? -22.760 11.698 4.208 1.00 94.25 193 SER A O 1
ATOM 1501 N N . GLU A 1 194 ? -24.624 12.776 3.597 1.00 93.81 194 GLU A N 1
ATOM 1502 C CA . GLU A 1 194 ? -23.925 13.939 3.026 1.00 93.81 194 GLU A CA 1
ATOM 1503 C C . GLU A 1 194 ? -22.960 14.599 4.022 1.00 93.81 194 GLU A C 1
ATOM 1505 O O . GLU A 1 194 ? -21.832 14.944 3.671 1.00 93.81 194 GLU A O 1
ATOM 1510 N N . SER A 1 195 ? -23.367 14.717 5.289 1.00 94.25 195 SER A N 1
ATOM 1511 C CA . SER A 1 195 ? -22.535 15.291 6.351 1.00 94.25 195 SER A CA 1
ATOM 1512 C C . SER A 1 195 ? -21.329 14.409 6.680 1.00 94.25 195 SER A C 1
ATOM 1514 O O . SER A 1 195 ? -20.225 14.918 6.878 1.00 94.25 195 SER A O 1
ATOM 1516 N N . GLN A 1 196 ? -21.504 13.085 6.686 1.00 92.75 196 GLN A N 1
ATOM 1517 C CA . GLN A 1 196 ? -20.405 12.133 6.847 1.00 92.75 196 GLN A CA 1
ATOM 1518 C C . GLN A 1 196 ? -19.459 12.177 5.647 1.00 92.75 196 GLN A C 1
ATOM 1520 O O . GLN A 1 196 ? -18.245 12.144 5.833 1.00 92.75 196 GLN A O 1
ATOM 1525 N N . LEU A 1 197 ? -19.993 12.300 4.431 1.00 93.38 197 LEU A N 1
ATOM 1526 C CA . LEU A 1 197 ? -19.200 12.422 3.213 1.00 93.38 197 LEU A CA 1
ATOM 1527 C C . LEU A 1 197 ? -18.364 13.705 3.217 1.00 93.38 197 LEU A C 1
ATOM 1529 O O . LEU A 1 197 ? -17.158 13.646 2.980 1.00 93.38 197 LEU A O 1
ATOM 1533 N N . LEU A 1 198 ? -18.960 14.838 3.591 1.00 94.81 198 LEU A N 1
ATOM 1534 C CA . LEU A 1 198 ? -18.243 16.097 3.775 1.00 94.81 198 LEU A CA 1
ATOM 1535 C C . LEU A 1 198 ? -17.154 15.976 4.849 1.00 94.81 198 LEU A C 1
ATOM 1537 O O . LEU A 1 198 ? -16.019 16.394 4.626 1.00 94.81 198 LEU A O 1
ATOM 1541 N N . LEU A 1 199 ? -17.464 15.369 5.997 1.00 94.19 199 LEU A N 1
ATOM 1542 C CA . LEU A 1 199 ? -16.493 15.184 7.074 1.00 94.19 199 LEU A CA 1
ATOM 1543 C C . LEU A 1 199 ? -15.325 14.283 6.648 1.00 94.19 199 LEU A C 1
ATOM 1545 O O . LEU A 1 199 ? -14.179 14.575 6.990 1.00 94.19 199 LEU A O 1
ATOM 1549 N N . MET A 1 200 ? -15.592 13.214 5.893 1.00 92.00 200 MET A N 1
ATOM 1550 C CA . MET A 1 200 ? -14.550 12.359 5.319 1.00 92.00 200 MET A CA 1
ATOM 1551 C C . MET A 1 200 ? -13.650 13.156 4.374 1.00 92.00 200 MET A C 1
ATOM 1553 O O . MET A 1 200 ? -12.433 13.114 4.535 1.00 92.00 200 MET A O 1
ATOM 1557 N N . LEU A 1 201 ? -14.227 13.946 3.463 1.00 94.38 201 LEU A N 1
ATOM 1558 C CA . LEU A 1 201 ? -13.466 14.797 2.544 1.00 94.38 201 LEU A CA 1
ATOM 1559 C C . LEU A 1 201 ? -12.587 15.807 3.289 1.00 94.38 201 LEU A C 1
ATOM 1561 O O . LEU A 1 201 ? -11.398 15.918 2.996 1.00 94.38 201 LEU A O 1
ATOM 1565 N N . LEU A 1 202 ? -13.139 16.506 4.283 1.00 95.44 202 LEU A N 1
ATOM 1566 C CA . LEU A 1 202 ? -12.392 17.477 5.086 1.00 95.44 202 LEU A CA 1
ATOM 1567 C C . LEU A 1 202 ? -11.241 16.817 5.853 1.00 95.44 202 LEU A C 1
ATOM 1569 O O . LEU A 1 202 ? -10.130 17.346 5.858 1.00 95.44 202 LEU A O 1
ATOM 1573 N N . ARG A 1 203 ? -11.469 15.640 6.452 1.00 92.06 203 ARG A N 1
ATOM 1574 C CA . ARG A 1 203 ? -10.417 14.864 7.129 1.00 92.06 203 ARG A CA 1
ATOM 1575 C C . ARG A 1 203 ? -9.320 14.430 6.160 1.00 92.06 203 ARG A C 1
ATOM 1577 O O . ARG A 1 203 ? -8.146 14.536 6.506 1.00 92.06 203 ARG A O 1
ATOM 1584 N N . THR A 1 204 ? -9.676 13.987 4.954 1.00 91.06 204 THR A N 1
ATOM 1585 C CA . THR A 1 204 ? -8.700 13.618 3.921 1.00 91.06 204 THR A CA 1
ATOM 1586 C C . THR A 1 204 ? -7.880 14.824 3.475 1.00 91.06 204 THR A C 1
ATOM 1588 O O . THR A 1 204 ? -6.656 14.734 3.442 1.00 91.06 204 THR A O 1
ATOM 1591 N N . LEU A 1 205 ? -8.516 15.963 3.189 1.00 94.00 205 LEU A N 1
ATOM 1592 C CA . LEU A 1 205 ? -7.816 17.190 2.795 1.00 94.00 205 LEU A CA 1
ATOM 1593 C C . LEU A 1 205 ? -6.865 17.669 3.892 1.00 94.00 205 LEU A C 1
ATOM 1595 O O . LEU A 1 205 ? -5.699 17.948 3.621 1.00 94.00 205 LEU A O 1
ATOM 1599 N N . PHE A 1 206 ? -7.336 17.693 5.137 1.00 94.25 206 PHE A N 1
ATOM 1600 C CA . PHE A 1 206 ? -6.515 18.069 6.281 1.00 94.25 206 PHE A CA 1
ATOM 1601 C C . PHE A 1 206 ? -5.325 17.115 6.470 1.00 94.25 206 PHE A C 1
ATOM 1603 O O . PHE A 1 206 ? -4.191 17.564 6.632 1.00 94.25 206 PHE A O 1
ATOM 1610 N N . GLY A 1 207 ? -5.556 15.802 6.369 1.00 88.81 207 GLY A N 1
ATOM 1611 C CA . GLY A 1 207 ? -4.499 14.792 6.427 1.00 88.81 207 GLY A CA 1
ATOM 1612 C C . GLY A 1 207 ? -3.456 14.953 5.317 1.00 88.81 207 GLY A C 1
ATOM 1613 O O . GLY A 1 207 ? -2.260 14.874 5.590 1.00 88.81 207 GLY A O 1
ATOM 1614 N N . LEU A 1 208 ? -3.884 15.251 4.085 1.00 89.06 208 LEU A N 1
ATOM 1615 C CA . LEU A 1 208 ? -2.976 15.534 2.970 1.00 89.06 208 LEU A CA 1
ATOM 1616 C C . LEU A 1 208 ? -2.120 16.774 3.245 1.00 89.06 208 LEU A C 1
ATOM 1618 O O . LEU A 1 208 ? -0.907 16.721 3.058 1.00 89.06 208 LEU A O 1
ATOM 1622 N N . MET A 1 209 ? -2.719 17.864 3.732 1.00 91.69 209 MET A N 1
ATOM 1623 C CA . MET A 1 209 ? -1.981 19.084 4.083 1.00 91.69 209 MET A CA 1
ATOM 1624 C C . MET A 1 209 ? -0.917 18.819 5.152 1.00 91.69 209 MET A C 1
ATOM 1626 O O . MET A 1 209 ? 0.229 19.242 4.991 1.00 91.69 209 MET A O 1
ATOM 1630 N N . LEU A 1 210 ? -1.266 18.077 6.208 1.00 90.12 210 LEU A N 1
ATOM 1631 C CA . LEU A 1 210 ? -0.309 17.672 7.239 1.00 90.12 210 LEU A CA 1
ATOM 1632 C C . LEU A 1 210 ? 0.801 16.780 6.676 1.00 90.12 210 LEU A C 1
ATOM 1634 O O . LEU A 1 210 ? 1.963 16.971 7.024 1.00 90.12 210 LEU A O 1
ATOM 1638 N N . GLY A 1 211 ? 0.468 15.847 5.781 1.00 86.56 211 GLY A N 1
ATOM 1639 C CA . GLY A 1 211 ? 1.446 14.992 5.109 1.00 86.56 211 GLY A CA 1
ATOM 1640 C C . GLY A 1 211 ? 2.445 15.789 4.266 1.00 86.56 211 GLY A C 1
ATOM 1641 O O . GLY A 1 211 ? 3.653 15.566 4.363 1.00 86.56 211 GLY A O 1
ATOM 1642 N N . PHE A 1 212 ? 1.969 16.769 3.492 1.00 87.62 212 PHE A N 1
ATOM 1643 C CA . PHE A 1 212 ? 2.840 17.677 2.740 1.00 87.62 212 PHE A CA 1
ATOM 1644 C C . PHE A 1 212 ? 3.730 18.506 3.665 1.00 87.62 212 PHE A C 1
ATOM 1646 O O . PHE A 1 212 ? 4.935 18.590 3.434 1.00 87.62 212 PHE A O 1
ATOM 1653 N N . LEU A 1 213 ? 3.171 19.063 4.740 1.00 89.69 213 LEU A N 1
ATOM 1654 C CA . LEU A 1 213 ? 3.940 19.838 5.710 1.00 89.69 213 LEU A CA 1
ATOM 1655 C C . LEU A 1 213 ? 5.029 18.987 6.381 1.00 89.69 213 LEU A C 1
ATOM 1657 O O . LEU A 1 213 ? 6.185 19.404 6.445 1.00 89.69 213 LEU A O 1
ATOM 1661 N N . ALA A 1 214 ? 4.684 17.777 6.825 1.00 86.19 214 ALA A N 1
ATOM 1662 C CA . ALA A 1 214 ? 5.628 16.839 7.424 1.00 86.19 214 ALA A CA 1
ATOM 1663 C C . ALA A 1 214 ? 6.760 16.478 6.453 1.00 86.19 214 ALA A C 1
ATOM 1665 O O . ALA A 1 214 ? 7.925 16.436 6.851 1.00 86.19 214 ALA A O 1
ATOM 1666 N N . ARG A 1 215 ? 6.443 16.285 5.166 1.00 83.69 215 ARG A N 1
ATOM 1667 C CA . ARG A 1 215 ? 7.437 16.034 4.117 1.00 83.69 215 ARG A CA 1
ATOM 1668 C C . ARG A 1 215 ? 8.400 17.206 3.942 1.00 83.69 215 ARG A C 1
ATOM 1670 O O . ARG A 1 215 ? 9.605 16.976 3.859 1.00 83.69 215 ARG A O 1
ATOM 1677 N N . GLU A 1 216 ? 7.902 18.438 3.883 1.00 86.06 216 GLU A N 1
ATOM 1678 C CA . GLU A 1 216 ? 8.759 19.617 3.699 1.00 86.06 216 GLU A CA 1
ATOM 1679 C C . GLU A 1 216 ? 9.649 19.881 4.924 1.00 86.06 216 GLU A C 1
ATOM 1681 O O . GLU A 1 216 ? 10.845 20.146 4.774 1.00 86.06 216 GLU A O 1
ATOM 1686 N N . ILE A 1 217 ? 9.117 19.704 6.139 1.00 87.88 217 ILE A N 1
ATOM 1687 C CA . ILE A 1 217 ? 9.908 19.769 7.378 1.00 87.88 217 ILE A CA 1
ATOM 1688 C C . ILE A 1 217 ? 10.982 18.676 7.381 1.00 87.88 217 ILE A C 1
ATOM 1690 O O . ILE A 1 217 ? 12.154 18.968 7.619 1.00 87.88 217 ILE A O 1
ATOM 1694 N N . GLY A 1 218 ? 10.601 17.433 7.071 1.00 83.81 218 GLY A N 1
ATOM 1695 C CA . GLY A 1 218 ? 11.515 16.294 7.014 1.00 83.81 218 GLY A CA 1
ATOM 1696 C C . GLY A 1 218 ? 12.671 16.542 6.049 1.00 83.81 218 GLY A C 1
ATOM 1697 O O . GLY A 1 218 ? 13.831 16.438 6.441 1.00 83.81 218 GLY A O 1
ATOM 1698 N N . LYS A 1 219 ? 12.376 16.990 4.824 1.00 79.19 219 LYS A N 1
ATOM 1699 C CA . LYS A 1 219 ? 13.400 17.374 3.842 1.00 79.19 219 LYS A CA 1
ATOM 1700 C C . LYS A 1 219 ? 14.326 18.467 4.362 1.00 79.19 219 LYS A C 1
ATOM 1702 O O . LYS A 1 219 ? 15.545 18.343 4.239 1.00 79.19 219 LYS A O 1
ATOM 1707 N N . SER A 1 220 ? 13.769 19.529 4.948 1.00 82.75 220 SER A N 1
ATOM 1708 C CA . SER A 1 220 ? 14.577 20.628 5.480 1.00 82.75 220 SER A CA 1
ATOM 1709 C C . SER A 1 220 ? 15.527 20.161 6.583 1.00 82.75 220 SER A C 1
ATOM 1711 O O . SER A 1 220 ? 16.657 20.652 6.640 1.00 82.75 220 SER A O 1
ATOM 1713 N N . LEU A 1 221 ? 15.090 19.246 7.451 1.00 84.06 221 LEU A N 1
ATOM 1714 C CA . LEU A 1 221 ? 15.917 18.682 8.517 1.00 84.06 221 LEU A CA 1
ATOM 1715 C C . LEU A 1 221 ? 17.001 17.757 7.957 1.00 84.06 221 LEU A C 1
ATOM 1717 O O . LEU A 1 221 ? 18.167 17.918 8.310 1.00 84.06 221 LEU A O 1
ATOM 1721 N N . SER A 1 222 ? 16.654 16.855 7.035 1.00 78.94 222 SER A N 1
ATOM 1722 C CA . SER A 1 222 ? 17.613 15.935 6.412 1.00 78.94 222 SER A CA 1
ATOM 1723 C C . SER A 1 222 ? 18.723 16.672 5.662 1.00 78.94 222 SER A C 1
ATOM 1725 O O . SER A 1 222 ? 19.892 16.325 5.806 1.00 78.94 222 SER A O 1
ATOM 1727 N N . ILE A 1 223 ? 18.393 17.730 4.913 1.00 77.75 223 ILE A N 1
ATOM 1728 C CA . ILE A 1 223 ? 19.396 18.539 4.200 1.00 77.75 223 ILE A CA 1
ATOM 1729 C C . ILE A 1 223 ? 20.318 19.271 5.181 1.00 77.75 223 ILE A C 1
ATOM 1731 O O . ILE A 1 223 ? 21.515 19.366 4.926 1.00 77.75 223 ILE A O 1
ATOM 1735 N N . LYS A 1 224 ? 19.791 19.782 6.302 1.00 78.19 224 LYS A N 1
ATOM 1736 C CA . LYS A 1 224 ? 20.620 20.404 7.349 1.00 78.19 224 LYS A CA 1
ATOM 1737 C C . LYS A 1 224 ? 21.572 19.397 7.992 1.00 78.19 224 LYS A C 1
ATOM 1739 O O . LYS A 1 224 ? 22.709 19.751 8.267 1.00 78.19 224 LYS A O 1
ATOM 1744 N N . PHE A 1 225 ? 21.120 18.162 8.199 1.00 73.94 225 PHE A N 1
ATOM 1745 C CA . PHE A 1 225 ? 21.918 17.105 8.820 1.00 73.94 225 PHE A CA 1
ATOM 1746 C C . PHE A 1 225 ? 23.012 16.555 7.889 1.00 73.94 225 PHE A C 1
ATOM 1748 O O . PHE A 1 225 ? 24.098 16.233 8.351 1.00 73.94 225 PHE A O 1
ATOM 1755 N N . MET A 1 226 ? 22.752 16.488 6.578 1.00 67.38 226 MET A N 1
ATOM 1756 C CA . MET A 1 226 ? 23.724 16.042 5.564 1.00 67.38 226 MET A CA 1
ATOM 1757 C C . MET A 1 226 ? 24.733 17.121 5.131 1.00 67.38 226 MET A C 1
ATOM 1759 O O . MET A 1 226 ? 25.642 16.820 4.367 1.00 67.38 226 MET A O 1
ATOM 1763 N N . LYS A 1 227 ? 24.571 18.377 5.568 1.00 50.09 227 LYS A N 1
ATOM 1764 C CA . LYS A 1 227 ? 25.493 19.495 5.281 1.00 50.09 227 LYS A CA 1
ATOM 1765 C C . LYS A 1 227 ? 26.506 19.744 6.413 1.00 50.09 227 LYS A C 1
ATOM 1767 O O . LYS A 1 227 ? 26.893 20.891 6.638 1.00 50.09 227 LYS A O 1
ATOM 1772 N N . ILE A 1 228 ? 26.903 18.684 7.113 1.00 44.75 228 ILE A N 1
ATOM 1773 C CA . ILE A 1 228 ? 28.081 18.660 7.993 1.00 44.75 228 ILE A CA 1
ATOM 1774 C C . ILE A 1 228 ? 29.241 18.068 7.200 1.00 44.75 228 ILE A C 1
ATOM 1776 O O . ILE A 1 228 ? 29.008 17.032 6.539 1.00 44.75 228 ILE A O 1
#

Radius of gyration: 19.89 Å; chains: 1; bounding box: 53×39×54 Å

Sequence (228 aa):
MLNIQLGTNFGQCLKDVVQLPRPRCPPAARLLKTQVEEYGMPSTHALVAATVPATILFFTSHRYEYRVWVAFVIGILWCFMICLSRIYMGMHSILDVLGGISLAVLMLPILLPLVDWLDSFLLTHPSSPIVILVTSITMLILAPESATLVTKEDTTVIVGSFSGLQIGMWFLFAIGQIQGPPLEPPHTILWPSESQLLLMLLRTLFGLMLGFLAREIGKSLSIKFMKI

InterPro domains:
  IPR000326 Phosphatidic acid phosphatase type 2/haloperoxidase [PF01569] (11-115)
  IPR000326 Phosphatidic acid phosphatase type 2/haloperoxidase [SM00014] (1-112)
  IPR036938 Phosphatidic acid phosphatase type 2/haloperoxidase superfamily [SSF48317] (10-120)